Protein AF-A0A818TIV4-F1 (afdb_monomer_lite)

Radius of gyration: 26.0 Å; chains: 1; bounding box: 59×46×79 Å

Secondary structure (DSSP, 8-state):
---S----S----HHHHHHHHHHHHTSHHHHHTT----SHHHHHS----S-----HHHHHHTTTTSS------------SSS-S--TTTTSTT--HHHHHTT-----PPPTTPPPPPGGG-TTHHHHH-HHHHTTPPP-PPTT----HHHHHHHHHHSS-GGGGSHHHHHHHHHHHHHHHHHHHHHHHHHH-GGGTT--HHHHH-HHHHHHHHT-GGGGGGGGG-TTSHHHHHHHHHHHTT-

Sequence (242 aa):
MKNKNAFMYETIRPKVVHTAVKYLVEQELYKDEGIVISNDWLNQHFSERENFIVNDEDKKINENENTKGSDGDDNWNECDDEPINPGATETLLNDEIADQNDTSIKFAPAKNNRPISILMGLKVDELTFPKIYCGKQRKIKENTKLTYAKIAKSELRMFDRRCGRVSKLFFTYKKFQTRKFCDAISINLRKTKSTNNVTVAQMLNRDYVNGLRHNNDAFAFLRCDRSSPAFWKLKKRSYGND

Structure (mmCIF, N/CA/C/O backbone):
data_AF-A0A818TIV4-F1
#
_entry.id   AF-A0A818TIV4-F1
#
loop_
_atom_site.group_PDB
_atom_site.id
_atom_site.type_symbol
_atom_site.label_atom_id
_atom_site.label_alt_id
_atom_site.label_comp_id
_atom_site.label_asym_id
_atom_site.label_entity_id
_atom_site.label_seq_id
_atom_site.pdbx_PDB_ins_code
_atom_site.Cartn_x
_atom_site.Cartn_y
_atom_site.Cartn_z
_atom_site.occupancy
_atom_site.B_iso_or_equiv
_atom_site.auth_seq_id
_atom_site.auth_comp_id
_atom_site.auth_asym_id
_atom_site.auth_atom_id
_atom_site.pdbx_PDB_model_num
ATOM 1 N N . MET A 1 1 ? 14.967 -22.416 35.956 1.00 37.56 1 MET A N 1
ATOM 2 C CA . MET A 1 1 ? 14.013 -21.421 36.497 1.00 37.56 1 MET A CA 1
ATOM 3 C C . MET A 1 1 ? 12.763 -21.442 35.631 1.00 37.56 1 MET A C 1
ATOM 5 O O . MET A 1 1 ? 12.882 -21.297 34.426 1.00 37.56 1 MET A O 1
ATOM 9 N N . LYS A 1 2 ? 11.585 -21.708 36.210 1.00 36.03 2 LYS A N 1
ATOM 10 C CA . LYS A 1 2 ? 10.306 -21.601 35.490 1.00 36.03 2 LYS A CA 1
ATOM 11 C C . LYS A 1 2 ? 10.046 -20.120 35.206 1.00 36.03 2 LYS A C 1
ATOM 13 O O . LYS A 1 2 ? 10.013 -19.337 36.152 1.00 36.03 2 LYS A O 1
ATOM 18 N N . ASN A 1 3 ? 9.878 -19.754 33.938 1.00 30.09 3 ASN A N 1
ATOM 19 C CA . ASN A 1 3 ? 9.428 -18.420 33.545 1.00 30.09 3 ASN A CA 1
ATOM 20 C C . ASN A 1 3 ? 8.106 -18.105 34.266 1.00 30.09 3 ASN A C 1
ATOM 22 O O . ASN A 1 3 ? 7.119 -18.809 34.069 1.00 30.09 3 ASN A O 1
ATOM 26 N N . LYS A 1 4 ? 8.096 -17.084 35.135 1.00 45.22 4 LYS A N 1
ATOM 27 C CA . LYS A 1 4 ? 6.894 -16.639 35.868 1.00 45.22 4 LYS A CA 1
ATOM 28 C C . LYS A 1 4 ? 5.951 -15.772 35.025 1.00 45.22 4 LYS A C 1
ATOM 30 O O . LYS A 1 4 ? 4.828 -15.557 35.450 1.00 45.22 4 LYS A O 1
ATOM 35 N N . ASN A 1 5 ? 6.374 -15.347 33.833 1.00 42.00 5 ASN A N 1
ATOM 36 C CA . ASN A 1 5 ? 5.605 -14.467 32.947 1.00 42.00 5 ASN A CA 1
ATOM 37 C C . ASN A 1 5 ? 5.374 -15.110 31.573 1.00 42.00 5 ASN A C 1
ATOM 39 O O . ASN A 1 5 ? 5.673 -14.521 30.538 1.00 42.00 5 ASN A O 1
ATOM 43 N N . ALA A 1 6 ? 4.875 -16.343 31.557 1.00 41.16 6 ALA A N 1
ATOM 44 C CA . ALA A 1 6 ? 4.356 -16.957 30.343 1.00 41.16 6 ALA A CA 1
ATOM 45 C C . ALA A 1 6 ? 2.820 -16.844 30.359 1.00 41.16 6 ALA A C 1
ATOM 47 O O . ALA A 1 6 ? 2.199 -17.271 31.327 1.00 41.16 6 ALA A O 1
ATOM 48 N N . PHE A 1 7 ? 2.242 -16.314 29.275 1.00 43.03 7 PHE A N 1
ATOM 49 C CA . PHE A 1 7 ? 0.807 -16.307 28.932 1.00 43.03 7 PHE A CA 1
ATOM 50 C C . PHE A 1 7 ? -0.089 -15.193 29.519 1.00 43.03 7 PHE A C 1
ATOM 52 O O . PHE A 1 7 ? -1.001 -15.441 30.298 1.00 43.03 7 PHE A O 1
ATOM 59 N N . MET A 1 8 ? 0.070 -13.961 29.018 1.00 43.38 8 MET A N 1
ATOM 60 C CA . MET A 1 8 ? -1.066 -13.025 28.833 1.00 43.38 8 MET A CA 1
ATOM 61 C C . MET A 1 8 ? -1.246 -12.604 27.362 1.00 43.38 8 MET A C 1
ATOM 63 O O . MET A 1 8 ? -1.900 -11.613 27.043 1.00 43.38 8 MET A O 1
ATOM 67 N N . TYR A 1 9 ? -0.678 -13.374 26.440 1.00 42.91 9 TYR A N 1
ATOM 68 C CA . TYR A 1 9 ? -1.008 -13.298 25.026 1.00 42.91 9 TYR A CA 1
ATOM 69 C C . TYR A 1 9 ? -1.993 -14.432 24.776 1.00 42.91 9 TYR A C 1
ATOM 71 O O . TYR A 1 9 ? -1.573 -15.567 24.928 1.00 42.91 9 TYR A O 1
ATOM 79 N N . GLU A 1 10 ? -3.274 -14.126 24.518 1.00 45.31 10 GLU A N 1
ATOM 80 C CA . GLU A 1 10 ? -4.216 -14.922 23.683 1.00 45.31 10 GLU A CA 1
ATOM 81 C C . GLU A 1 10 ? -5.710 -14.723 24.005 1.00 45.31 10 GLU A C 1
ATOM 83 O O . GLU A 1 10 ? -6.561 -15.219 23.270 1.00 45.31 10 GLU A O 1
ATOM 88 N N . THR A 1 11 ? -6.105 -13.947 25.018 1.00 63.16 11 THR A N 1
ATOM 89 C CA . THR A 1 11 ? -7.539 -13.697 25.266 1.00 63.16 11 THR A CA 1
ATOM 90 C C . THR A 1 11 ? -8.054 -12.468 24.515 1.00 63.16 11 THR A C 1
ATOM 92 O O . THR A 1 11 ? -8.068 -11.337 25.001 1.00 63.16 11 THR A O 1
ATOM 95 N N . ILE A 1 12 ? -8.525 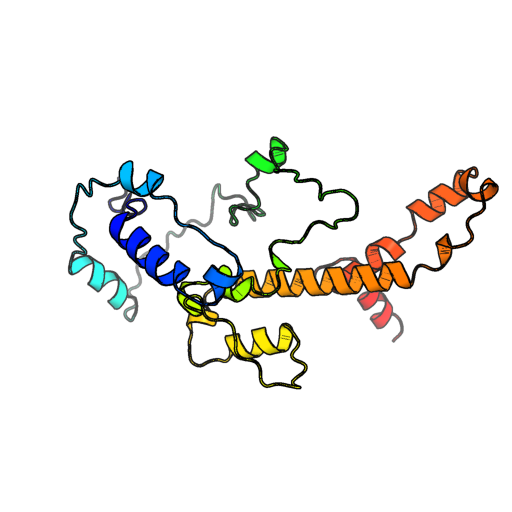-12.697 23.287 1.00 67.44 12 ILE A N 1
ATOM 96 C CA . ILE A 1 12 ? -9.336 -11.728 22.537 1.00 67.44 12 ILE A CA 1
ATOM 97 C C . ILE A 1 12 ? -10.700 -11.606 23.227 1.00 67.44 12 ILE A C 1
ATOM 99 O O . ILE A 1 12 ? -11.336 -12.617 23.497 1.00 67.44 12 ILE A O 1
ATOM 103 N N . ARG A 1 13 ? -11.180 -10.377 23.475 1.00 75.31 13 ARG A N 1
ATOM 104 C CA . ARG A 1 13 ? -12.531 -10.111 24.010 1.00 75.31 13 ARG A CA 1
ATOM 105 C C . ARG A 1 13 ? -13.550 -9.980 22.873 1.00 75.31 13 ARG A C 1
ATOM 107 O O . ARG A 1 13 ? -13.618 -8.904 22.264 1.00 75.31 13 ARG A O 1
ATOM 114 N N . PRO A 1 14 ? -14.376 -11.003 22.587 1.00 81.00 14 PRO A N 1
ATOM 115 C CA . PRO A 1 14 ? -15.185 -11.026 21.369 1.00 81.00 14 PRO A CA 1
ATOM 116 C C . PRO A 1 14 ? -16.218 -9.903 21.320 1.00 81.00 14 PRO A C 1
ATOM 118 O O . PRO A 1 14 ? -16.409 -9.292 20.270 1.00 81.00 14 PRO A O 1
ATOM 121 N N . LYS A 1 15 ? -16.808 -9.529 22.466 1.00 81.62 15 LYS A N 1
ATOM 122 C CA . LYS A 1 15 ? -17.777 -8.423 22.541 1.00 81.62 15 LYS A CA 1
ATOM 123 C C . LYS A 1 15 ? -17.149 -7.062 22.246 1.00 81.62 15 LYS A C 1
ATOM 125 O O . LYS A 1 15 ? -17.754 -6.242 21.555 1.00 81.62 15 LYS A O 1
ATOM 130 N N . VAL A 1 16 ? -15.938 -6.813 22.750 1.00 83.00 16 VAL A N 1
ATOM 131 C CA . VAL A 1 16 ? -15.223 -5.544 22.522 1.00 83.00 16 VAL A CA 1
ATOM 132 C C . VAL A 1 16 ? -14.821 -5.426 21.056 1.00 83.00 16 VAL A C 1
ATOM 134 O O . VAL A 1 16 ? -15.048 -4.383 20.443 1.00 83.00 16 VAL A O 1
ATOM 137 N N . VAL A 1 17 ? -14.296 -6.510 20.475 1.00 84.12 17 VAL A N 1
ATOM 138 C CA . VAL A 1 17 ? -13.964 -6.568 19.045 1.00 84.12 17 VAL A CA 1
ATOM 139 C C . VAL A 1 17 ? -15.214 -6.344 18.201 1.00 84.12 17 VAL A C 1
ATOM 141 O O . VAL A 1 17 ? -15.212 -5.474 17.337 1.00 84.12 17 VAL A O 1
ATOM 144 N N . HIS A 1 18 ? -16.307 -7.044 18.496 1.00 86.12 18 HIS A N 1
ATOM 145 C CA . HIS A 1 18 ? -17.563 -6.893 17.766 1.00 86.12 18 HIS A CA 1
ATOM 146 C C . HIS A 1 18 ? -18.125 -5.468 17.848 1.00 86.12 18 HIS A C 1
ATOM 148 O O . HIS A 1 18 ? -18.563 -4.914 16.842 1.00 86.12 18 HIS A O 1
ATOM 154 N N . THR A 1 19 ? -18.056 -4.832 19.019 1.00 88.25 19 THR A N 1
ATOM 155 C CA . THR A 1 19 ? -18.475 -3.430 19.188 1.00 88.25 19 THR A CA 1
ATOM 156 C C . THR A 1 19 ? -17.629 -2.486 18.329 1.00 88.25 19 THR A C 1
ATOM 158 O O . THR A 1 19 ? -18.170 -1.608 17.657 1.00 88.25 19 THR A O 1
ATOM 161 N N . ALA A 1 20 ? -16.308 -2.689 18.296 1.00 89.12 20 ALA A N 1
ATOM 162 C CA . ALA A 1 20 ? -15.409 -1.896 17.463 1.00 89.12 20 ALA A CA 1
ATOM 163 C C . ALA A 1 20 ? -15.659 -2.114 15.960 1.00 89.12 20 ALA A C 1
ATOM 165 O O . ALA A 1 20 ? -15.674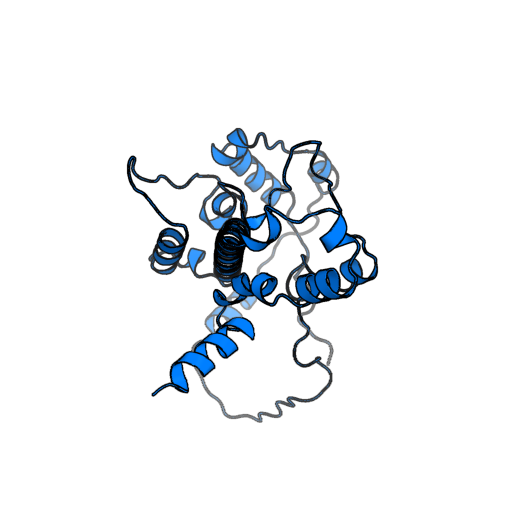 -1.151 15.193 1.00 89.12 20 ALA A O 1
ATOM 166 N N . VAL A 1 21 ? -15.893 -3.358 15.533 1.00 88.94 21 VAL A N 1
ATOM 167 C CA . VAL A 1 21 ? -16.201 -3.686 14.132 1.00 88.94 21 VAL A CA 1
ATOM 168 C C . VAL A 1 21 ? -17.541 -3.077 13.714 1.00 88.94 21 VAL A C 1
ATOM 170 O O . VAL A 1 21 ? -17.618 -2.484 12.639 1.00 88.94 21 VAL A O 1
ATOM 173 N N . LYS A 1 22 ? -18.563 -3.126 14.579 1.00 90.69 22 LYS A N 1
ATOM 174 C CA . LYS A 1 22 ? -19.859 -2.473 14.338 1.00 90.69 22 LYS A CA 1
ATOM 175 C C . LYS A 1 22 ? -19.695 -0.978 14.067 1.00 90.69 22 LYS A C 1
ATOM 177 O O . LYS A 1 22 ? -20.223 -0.476 13.081 1.00 90.69 22 LYS A O 1
ATOM 182 N N . TYR A 1 23 ? -18.882 -0.297 14.875 1.00 92.44 23 TYR A N 1
ATOM 183 C CA . TYR A 1 23 ? -18.551 1.110 14.648 1.00 92.44 23 TYR A CA 1
ATOM 184 C C . TYR A 1 23 ? -17.850 1.349 13.300 1.00 92.44 23 TYR A C 1
ATOM 186 O O . TYR A 1 23 ? -18.174 2.314 12.606 1.00 92.44 23 TYR A O 1
ATOM 194 N N . LEU A 1 24 ? -16.887 0.497 12.924 1.00 91.44 24 LEU A N 1
ATOM 195 C CA . LEU A 1 24 ? -16.123 0.652 11.681 1.00 91.44 24 LEU A CA 1
ATOM 196 C C . LEU A 1 24 ? -16.995 0.474 10.435 1.00 91.44 24 LEU A C 1
ATOM 198 O O . LEU A 1 24 ? -16.882 1.278 9.514 1.00 91.44 24 LEU A O 1
ATOM 202 N N . VAL A 1 25 ? -17.886 -0.520 10.426 1.00 91.94 25 VAL A N 1
ATOM 203 C CA . VAL A 1 25 ? -18.788 -0.797 9.292 1.00 91.94 25 VAL A CA 1
ATOM 204 C C . VAL A 1 25 ? -19.803 0.324 9.062 1.00 91.94 25 VAL A C 1
ATOM 206 O O . VAL A 1 25 ? -20.257 0.538 7.941 1.00 91.94 25 VAL A O 1
ATOM 209 N N . GLU A 1 26 ? -20.114 1.117 10.086 1.00 91.88 26 GLU A N 1
ATOM 210 C CA . GLU A 1 26 ? -20.960 2.302 9.935 1.00 91.88 26 GLU A CA 1
ATOM 211 C C . GLU A 1 26 ? -20.248 3.483 9.242 1.00 91.88 26 GLU A C 1
ATOM 213 O O . GLU A 1 26 ? -20.925 4.413 8.785 1.00 91.88 26 GLU A O 1
ATOM 218 N N . GLN A 1 27 ? -18.915 3.462 9.133 1.00 93.31 27 GLN A N 1
ATOM 219 C CA . GLN A 1 27 ? -18.135 4.552 8.543 1.00 93.31 27 GLN A CA 1
ATOM 220 C C . GLN A 1 27 ? -18.157 4.529 7.009 1.00 93.31 27 GLN A C 1
ATOM 222 O O . GLN A 1 27 ? -18.273 3.477 6.383 1.00 93.31 27 GLN A O 1
ATOM 227 N N . GLU A 1 28 ? -17.977 5.709 6.405 1.00 90.56 28 GLU A N 1
ATOM 228 C CA . GLU A 1 28 ? -17.977 5.928 4.947 1.00 90.56 28 GLU A CA 1
ATOM 229 C C . GLU A 1 28 ? -17.071 4.934 4.209 1.00 90.56 28 GLU A C 1
ATOM 231 O O . GLU A 1 28 ? -17.492 4.293 3.253 1.00 90.56 28 GLU A O 1
ATOM 236 N N . LEU A 1 29 ? -15.845 4.737 4.704 1.00 90.31 29 LEU A N 1
ATOM 237 C CA . LEU A 1 29 ? -14.852 3.897 4.038 1.00 90.31 29 LEU A CA 1
ATOM 238 C C . LEU A 1 29 ? -15.273 2.425 3.933 1.00 90.31 29 LEU A C 1
ATOM 240 O O . LEU A 1 29 ? -14.983 1.782 2.933 1.00 90.31 29 LEU A O 1
ATOM 244 N N . TYR A 1 30 ? -15.917 1.892 4.970 1.00 90.44 30 TYR A N 1
ATOM 245 C CA . TYR A 1 30 ? -16.309 0.482 5.023 1.00 90.44 30 TYR A CA 1
ATOM 246 C C . TYR A 1 30 ? -17.626 0.236 4.281 1.00 90.44 30 TYR A C 1
ATOM 248 O O . TYR A 1 30 ? -17.802 -0.830 3.691 1.00 90.44 30 TYR A O 1
ATOM 256 N N . LYS A 1 31 ? -18.518 1.237 4.261 1.00 90.56 31 LYS A N 1
ATOM 257 C CA . LYS A 1 31 ? -19.732 1.234 3.434 1.00 90.56 31 LYS A CA 1
ATOM 258 C C . LYS A 1 31 ? -19.404 1.241 1.945 1.00 90.56 31 LYS A C 1
ATOM 260 O O . LYS A 1 31 ? -19.989 0.456 1.208 1.00 90.56 31 LYS A O 1
ATOM 265 N N . ASP A 1 32 ? -18.448 2.072 1.528 1.00 89.38 32 ASP A N 1
ATOM 266 C CA . ASP A 1 32 ? -17.991 2.146 0.134 1.00 89.38 32 ASP A CA 1
ATOM 267 C C . ASP A 1 32 ? -17.460 0.797 -0.381 1.00 89.38 32 ASP A C 1
ATOM 269 O O . ASP A 1 32 ? -17.680 0.446 -1.536 1.00 89.38 32 ASP A O 1
ATOM 273 N N . GLU A 1 33 ? -16.767 0.040 0.475 1.00 86.75 33 GLU A N 1
ATOM 274 C CA . GLU A 1 33 ? -16.200 -1.277 0.144 1.00 86.75 33 GLU A CA 1
ATOM 275 C C . GLU A 1 33 ? -17.209 -2.432 0.341 1.00 86.75 33 GLU A C 1
ATOM 277 O O . GLU A 1 33 ? -16.871 -3.592 0.113 1.00 86.75 33 GLU A O 1
ATOM 282 N N . GLY A 1 34 ? -18.446 -2.144 0.771 1.00 88.75 34 GLY A N 1
ATOM 283 C CA . GLY A 1 34 ? -19.507 -3.146 0.930 1.00 88.75 34 GLY A CA 1
ATOM 284 C C . GLY A 1 34 ? -19.239 -4.189 2.021 1.00 88.75 34 GLY A C 1
ATOM 285 O O . GLY A 1 34 ? -19.668 -5.336 1.897 1.00 88.75 34 GLY A O 1
ATOM 286 N N . ILE A 1 35 ? -18.510 -3.823 3.079 1.00 87.19 35 ILE A N 1
ATOM 287 C CA . ILE A 1 35 ? -18.105 -4.762 4.132 1.00 87.19 35 ILE A CA 1
ATOM 288 C C . ILE A 1 35 ? -19.302 -5.103 5.030 1.00 87.19 35 ILE A C 1
ATOM 290 O O . ILE A 1 35 ? -19.948 -4.216 5.587 1.00 87.19 35 ILE A O 1
ATOM 294 N N . VAL A 1 36 ? -19.565 -6.400 5.215 1.00 87.56 36 VAL A N 1
ATOM 295 C CA . VAL A 1 36 ? -20.652 -6.923 6.059 1.00 87.56 36 VAL A CA 1
ATOM 296 C C . VAL A 1 36 ? -20.074 -7.714 7.232 1.00 87.56 36 VAL A C 1
ATOM 298 O O . VAL A 1 36 ? -19.082 -8.426 7.092 1.00 87.56 36 VAL A O 1
ATOM 301 N N . ILE A 1 37 ? -20.706 -7.590 8.399 1.00 86.62 37 ILE A N 1
ATOM 302 C CA . ILE A 1 37 ? -20.329 -8.320 9.614 1.00 86.62 37 ILE A CA 1
ATOM 303 C C . ILE A 1 37 ? -21.080 -9.652 9.637 1.00 86.62 37 ILE A C 1
ATOM 305 O O . ILE A 1 37 ? -22.309 -9.661 9.599 1.00 86.62 37 ILE A O 1
ATOM 309 N N . SER A 1 38 ? -20.354 -10.768 9.740 1.00 84.25 38 SER A N 1
ATOM 310 C CA . SER A 1 38 ? -20.956 -12.053 10.117 1.00 84.25 38 SER A CA 1
ATOM 311 C C . SER A 1 38 ? -21.086 -12.137 11.640 1.00 84.25 38 SER A C 1
ATOM 313 O O . SER A 1 38 ? -20.144 -11.835 12.376 1.00 84.25 38 SER A O 1
ATOM 315 N N . ASN A 1 39 ? -22.253 -12.582 12.108 1.00 81.94 39 ASN A N 1
ATOM 316 C CA . ASN A 1 39 ? -22.510 -12.836 13.527 1.00 81.94 39 ASN A CA 1
ATOM 317 C C . ASN A 1 39 ? -22.079 -14.247 13.964 1.00 81.94 39 ASN A C 1
ATOM 319 O O . ASN A 1 39 ? -22.098 -14.545 15.158 1.00 81.94 39 ASN A O 1
ATOM 323 N N . ASP A 1 40 ? -21.666 -15.109 13.031 1.00 83.56 40 ASP A N 1
ATOM 324 C CA . ASP A 1 40 ? -21.380 -16.524 13.302 1.00 83.56 40 ASP A CA 1
ATOM 325 C C . ASP A 1 40 ? -20.230 -16.683 14.302 1.00 83.56 40 ASP A C 1
ATOM 327 O O . ASP A 1 40 ? -20.316 -17.475 15.240 1.00 83.56 40 ASP A O 1
ATOM 331 N N . TRP A 1 41 ? -19.188 -15.860 14.161 1.00 77.38 41 TRP A N 1
ATOM 332 C CA . TRP A 1 41 ? -18.038 -15.854 15.068 1.00 77.38 41 TRP A CA 1
ATOM 333 C C . TRP A 1 41 ? -18.413 -15.421 16.493 1.00 77.38 41 TRP A C 1
ATOM 335 O O . TRP A 1 41 ? -17.970 -16.025 17.470 1.00 77.38 41 TRP A O 1
ATOM 345 N N . LEU A 1 42 ? -19.271 -14.404 16.634 1.00 77.38 42 LEU A N 1
ATOM 346 C CA . LEU A 1 42 ? -19.731 -13.941 17.946 1.00 77.38 42 LEU A CA 1
ATOM 347 C C . LEU A 1 42 ? -20.537 -15.034 18.658 1.00 77.38 42 LEU A C 1
ATOM 349 O O . LEU A 1 42 ? -20.351 -15.250 19.854 1.00 77.38 42 LEU A O 1
ATOM 353 N N . ASN A 1 43 ? -21.398 -15.735 17.917 1.00 79.38 43 ASN A N 1
ATOM 354 C CA . ASN A 1 43 ? -22.226 -16.814 18.452 1.00 79.38 43 ASN A CA 1
ATOM 355 C C . ASN A 1 43 ? -21.374 -17.983 18.977 1.00 79.38 43 ASN A C 1
ATOM 357 O O . ASN A 1 43 ? -21.730 -18.593 19.983 1.00 79.38 43 ASN A O 1
ATOM 361 N N . GLN A 1 44 ? -20.230 -18.261 18.344 1.00 76.50 44 GLN A N 1
ATOM 362 C CA . GLN A 1 44 ? -19.296 -19.314 18.764 1.00 76.50 44 GLN A CA 1
ATOM 363 C C . GLN A 1 44 ? -18.457 -18.930 19.996 1.00 76.50 44 GLN A C 1
ATOM 365 O O . GLN A 1 44 ? -18.086 -19.802 20.781 1.00 76.50 44 GLN A O 1
ATOM 370 N N . HIS A 1 45 ? -18.182 -17.637 20.201 1.00 72.56 45 HIS A N 1
ATOM 371 C CA . HIS A 1 45 ? -17.272 -17.146 21.245 1.00 72.56 45 HIS A CA 1
ATOM 372 C C . HIS A 1 45 ? -17.944 -16.220 22.279 1.00 72.56 45 HIS A C 1
ATOM 374 O O . HIS A 1 45 ? -17.283 -15.410 22.926 1.00 72.56 45 HIS A O 1
ATOM 380 N N . PHE A 1 46 ? -19.262 -16.324 22.468 1.00 66.75 46 PHE A N 1
ATOM 381 C CA . PHE A 1 46 ? -20.029 -15.406 23.323 1.00 66.75 46 PHE A CA 1
ATOM 382 C C . PHE A 1 46 ? -19.653 -15.459 24.821 1.00 66.75 46 PHE A C 1
ATOM 384 O O . PHE A 1 46 ? -19.778 -14.458 25.536 1.00 66.75 46 PHE A O 1
ATOM 391 N N . SER A 1 47 ? -19.195 -16.616 25.311 1.00 64.25 47 SER A N 1
ATOM 392 C CA . SER A 1 47 ? -18.880 -16.845 26.726 1.00 64.25 47 SER A CA 1
ATOM 393 C C . SER A 1 47 ? -17.524 -16.249 27.119 1.00 64.25 47 SER A C 1
ATOM 395 O O . SER A 1 47 ? -16.495 -16.917 27.066 1.00 64.25 47 SER A O 1
ATOM 397 N N . GLU A 1 48 ? -17.527 -14.995 27.566 1.00 61.34 48 GLU A N 1
ATOM 398 C CA . GLU A 1 48 ? -16.396 -14.397 28.286 1.00 61.34 48 GLU A CA 1
ATOM 399 C C . GLU A 1 48 ? -16.285 -15.071 29.663 1.00 61.34 48 GLU A C 1
ATOM 401 O O . GLU A 1 48 ? -17.128 -14.844 30.528 1.00 61.34 48 GLU A O 1
ATOM 406 N N . ARG A 1 49 ? -15.300 -15.961 29.847 1.00 56.62 49 ARG A N 1
ATOM 407 C CA . ARG A 1 49 ? -15.167 -16.747 31.087 1.00 56.62 49 ARG A CA 1
ATOM 408 C C . ARG A 1 49 ? -14.423 -16.018 32.208 1.00 56.62 49 ARG A C 1
ATOM 410 O O . ARG A 1 49 ? -14.621 -16.395 33.354 1.00 56.62 49 ARG A O 1
ATOM 417 N N . GLU A 1 50 ? -13.641 -14.972 31.917 1.00 56.09 50 GLU A N 1
ATOM 418 C CA . GLU A 1 50 ? -12.840 -14.272 32.935 1.00 56.09 50 GLU A CA 1
ATOM 419 C C . GLU A 1 50 ? -12.819 -12.743 32.778 1.00 56.09 50 GLU A C 1
ATOM 421 O O . GLU A 1 50 ? -12.825 -12.201 31.669 1.00 56.09 50 GLU A O 1
ATOM 426 N N . ASN A 1 51 ? -12.776 -12.046 33.918 1.00 49.62 51 ASN A N 1
ATOM 427 C CA . ASN A 1 51 ? -12.602 -10.598 33.991 1.00 49.62 51 ASN A CA 1
ATOM 428 C C . ASN A 1 51 ? -11.129 -10.231 33.764 1.00 49.62 51 ASN A C 1
ATOM 430 O O . ASN A 1 51 ? -10.235 -10.802 34.377 1.00 49.62 51 ASN A O 1
ATOM 434 N N . PHE A 1 52 ? -10.880 -9.226 32.923 1.00 51.59 52 PHE A N 1
ATOM 435 C CA . PHE A 1 52 ? -9.542 -8.682 32.689 1.00 51.59 52 PHE A CA 1
ATOM 436 C C . PHE A 1 52 ? -9.091 -7.859 33.905 1.00 51.59 52 PHE A C 1
ATOM 438 O O . PHE A 1 52 ? -9.461 -6.6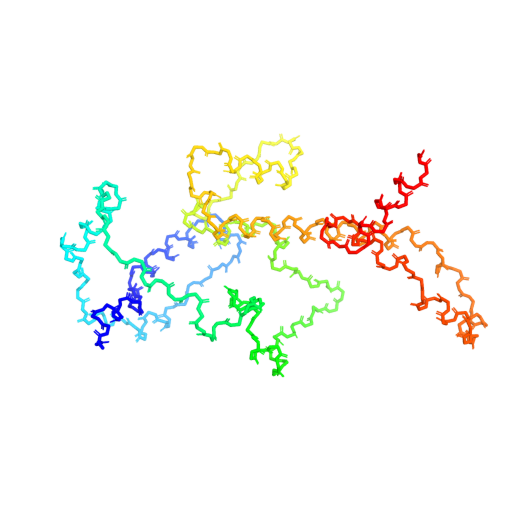91 34.036 1.00 51.59 52 PHE A O 1
ATOM 445 N N . ILE A 1 53 ? -8.328 -8.475 34.807 1.00 52.59 53 ILE A N 1
ATOM 446 C CA . ILE A 1 53 ? -7.666 -7.784 35.916 1.00 52.59 53 ILE A CA 1
ATOM 447 C C . ILE A 1 53 ? -6.279 -7.369 35.421 1.00 52.59 53 ILE A C 1
ATOM 449 O O . ILE A 1 53 ? -5.391 -8.204 35.295 1.00 52.59 53 ILE A O 1
ATOM 453 N N . VAL A 1 54 ? -6.093 -6.079 35.131 1.00 51.09 54 VAL A N 1
ATOM 454 C CA . VAL A 1 54 ? -4.747 -5.488 35.122 1.00 51.09 54 VAL A CA 1
ATOM 455 C C . VAL A 1 54 ? -4.435 -5.221 36.581 1.00 51.09 54 VAL A C 1
ATOM 457 O O . VAL A 1 54 ? -5.046 -4.328 37.168 1.00 51.09 54 VAL A O 1
ATOM 460 N N . ASN A 1 55 ? -3.567 -6.018 37.196 1.00 50.81 55 ASN A N 1
ATOM 461 C CA . ASN A 1 55 ? -3.126 -5.707 38.549 1.00 50.81 55 ASN A CA 1
ATOM 462 C C . ASN A 1 55 ? -2.415 -4.346 38.529 1.00 50.81 55 ASN A C 1
ATOM 464 O O . ASN A 1 55 ? -1.623 -4.072 37.628 1.00 50.81 55 ASN A O 1
ATOM 468 N N . ASP A 1 56 ? -2.656 -3.498 39.532 1.00 54.72 56 ASP A N 1
ATOM 469 C CA . ASP A 1 56 ? -1.958 -2.207 39.659 1.00 54.72 56 ASP A CA 1
ATOM 470 C C . ASP A 1 56 ? -0.426 -2.374 39.775 1.00 54.72 56 ASP A C 1
ATOM 472 O O . ASP A 1 56 ? 0.327 -1.446 39.485 1.00 54.72 56 ASP A O 1
ATOM 476 N N . GLU A 1 57 ? 0.048 -3.574 40.124 1.00 57.09 57 GLU A N 1
ATOM 477 C CA . GLU A 1 57 ? 1.464 -3.962 40.090 1.00 57.09 57 GLU A CA 1
ATOM 478 C C . GLU A 1 57 ? 2.040 -4.029 38.658 1.00 57.09 57 GLU A C 1
ATOM 480 O O . GLU A 1 57 ? 3.185 -3.631 38.448 1.00 57.09 57 GLU A O 1
ATOM 485 N N . ASP A 1 58 ? 1.249 -4.410 37.647 1.00 53.06 58 ASP A N 1
ATOM 486 C CA . ASP A 1 58 ? 1.704 -4.483 36.244 1.00 53.06 58 ASP A CA 1
ATOM 487 C C . ASP A 1 58 ? 1.823 -3.093 35.598 1.00 53.06 58 ASP A C 1
ATOM 489 O O . ASP A 1 58 ? 2.573 -2.892 34.640 1.00 53.06 58 ASP A O 1
ATOM 493 N N . LYS A 1 59 ? 1.125 -2.092 36.150 1.00 49.00 59 LYS A N 1
ATOM 494 C CA . LYS A 1 59 ? 1.277 -0.681 35.760 1.00 49.00 59 LYS A CA 1
ATOM 495 C C . LYS A 1 59 ? 2.648 -0.124 36.149 1.00 49.00 59 LYS A C 1
ATOM 497 O O . LYS A 1 59 ? 3.219 0.653 35.386 1.00 49.00 59 LYS A O 1
ATOM 502 N N . LYS A 1 60 ? 3.189 -0.548 37.298 1.00 48.19 60 LYS A N 1
ATOM 503 C CA . LYS A 1 60 ? 4.466 -0.051 37.844 1.00 48.19 60 LYS A CA 1
ATOM 504 C C . LYS A 1 60 ? 5.683 -0.498 37.030 1.00 48.19 60 LYS A C 1
ATOM 506 O O . LYS A 1 60 ? 6.702 0.187 37.040 1.00 48.19 60 LYS A O 1
ATOM 511 N N . ILE A 1 61 ? 5.580 -1.603 36.286 1.00 49.19 61 ILE A N 1
ATOM 512 C CA . ILE A 1 61 ? 6.664 -2.101 35.420 1.00 49.19 61 ILE A CA 1
ATOM 513 C C . ILE A 1 61 ? 6.941 -1.117 34.270 1.00 49.19 61 ILE A C 1
ATOM 515 O O . ILE A 1 61 ? 8.090 -0.919 33.896 1.00 49.19 61 ILE A O 1
ATOM 519 N N . ASN A 1 62 ? 5.911 -0.427 33.768 1.00 39.56 62 ASN A N 1
ATOM 520 C CA . ASN A 1 62 ? 6.038 0.521 32.655 1.00 39.56 62 ASN A CA 1
ATOM 521 C C . ASN A 1 62 ? 6.538 1.917 33.088 1.00 39.56 62 ASN A C 1
ATOM 523 O O . ASN A 1 62 ? 6.937 2.719 32.248 1.00 39.56 62 ASN A O 1
ATOM 527 N N . GLU A 1 63 ? 6.497 2.229 34.389 1.00 40.69 63 GLU A N 1
ATOM 528 C CA . GLU A 1 63 ? 6.956 3.516 34.938 1.00 40.69 63 GLU A CA 1
ATOM 529 C C . GLU A 1 63 ? 8.417 3.465 35.425 1.00 40.69 63 GLU A C 1
ATOM 531 O O . GLU A 1 63 ? 9.083 4.499 35.464 1.00 40.69 63 GLU A O 1
ATOM 536 N N . ASN A 1 64 ? 8.953 2.272 35.718 1.00 38.28 64 ASN A N 1
ATOM 537 C CA . ASN A 1 64 ? 10.298 2.092 36.280 1.00 38.28 64 ASN A CA 1
ATOM 538 C C . ASN A 1 64 ? 11.439 1.944 35.251 1.00 38.28 64 ASN A C 1
ATOM 540 O O . ASN A 1 64 ? 12.595 1.848 35.657 1.00 38.28 64 ASN A O 1
ATOM 544 N N . GLU A 1 65 ? 11.177 1.986 33.939 1.00 43.66 65 GLU A N 1
ATOM 545 C CA . GLU A 1 65 ? 12.258 2.010 32.929 1.00 43.66 65 GLU A CA 1
ATOM 546 C C . GLU A 1 65 ? 12.949 3.381 32.802 1.00 43.66 65 GLU A C 1
ATOM 548 O O . GLU A 1 65 ? 13.959 3.512 32.112 1.00 43.66 65 GLU A O 1
ATOM 553 N N . ASN A 1 66 ? 12.476 4.406 33.519 1.00 44.81 66 ASN A N 1
ATOM 554 C CA . ASN A 1 66 ? 13.204 5.660 33.679 1.00 44.81 66 ASN A CA 1
ATOM 555 C C . ASN A 1 66 ? 13.799 5.764 35.090 1.00 44.81 66 ASN A C 1
ATOM 557 O O . ASN A 1 66 ? 13.120 6.130 36.043 1.00 44.81 66 ASN A O 1
ATOM 561 N N . THR A 1 67 ? 15.119 5.562 35.158 1.00 39.56 67 THR A N 1
ATOM 562 C CA . THR A 1 67 ? 16.061 5.858 36.260 1.00 39.56 67 THR A CA 1
ATOM 563 C C . THR A 1 67 ? 16.280 4.777 37.332 1.00 39.56 67 THR A C 1
ATOM 565 O O . THR A 1 67 ? 15.601 4.725 38.350 1.00 39.56 67 THR A O 1
ATOM 568 N N . LYS A 1 68 ? 17.369 4.008 37.182 1.00 35.12 68 LYS A N 1
ATOM 569 C CA . LYS A 1 68 ? 18.616 4.125 37.977 1.00 35.12 68 LYS A CA 1
ATOM 570 C C . LYS A 1 68 ? 19.568 2.977 37.626 1.00 35.12 68 LYS A C 1
ATOM 572 O O . LYS A 1 68 ? 19.196 1.815 37.722 1.00 35.12 68 LYS A O 1
ATOM 577 N N . GLY A 1 69 ? 20.795 3.327 37.240 1.00 44.19 69 GLY A N 1
ATOM 578 C CA . GLY A 1 69 ? 21.890 2.374 37.109 1.00 44.19 69 GLY A CA 1
ATOM 579 C C . GLY A 1 69 ? 22.236 1.745 38.457 1.00 44.19 69 GLY A C 1
ATOM 580 O O . GLY A 1 69 ? 22.282 2.434 39.478 1.00 44.19 69 GLY A O 1
ATOM 581 N N . SER A 1 70 ? 22.477 0.442 38.433 1.00 34.56 70 SER A N 1
ATOM 582 C CA . SER A 1 70 ? 23.234 -0.275 39.447 1.00 34.56 70 SER A CA 1
ATOM 583 C C . SER A 1 70 ? 24.024 -1.346 38.715 1.00 34.56 70 SER A C 1
ATOM 585 O O . SER A 1 70 ? 23.430 -2.240 38.118 1.00 34.56 70 SER A O 1
ATOM 587 N N . ASP A 1 71 ? 25.346 -1.207 38.750 1.00 45.12 71 ASP A N 1
ATOM 588 C CA . ASP A 1 71 ? 26.310 -2.209 38.307 1.00 45.12 71 ASP A CA 1
ATOM 589 C C . ASP A 1 71 ? 26.006 -3.560 38.971 1.00 45.12 71 ASP A C 1
ATOM 591 O O . ASP A 1 71 ? 25.826 -3.635 40.192 1.00 45.12 71 ASP A O 1
ATOM 595 N N . GLY A 1 72 ? 25.940 -4.621 38.168 1.00 39.44 72 GLY A N 1
ATOM 596 C CA . GLY A 1 72 ? 25.691 -5.977 38.646 1.00 39.44 72 GLY A CA 1
ATOM 597 C C . GLY A 1 72 ? 25.651 -7.000 37.514 1.00 39.44 72 GLY A C 1
ATOM 598 O O . GLY A 1 72 ? 24.573 -7.327 37.038 1.00 39.44 72 GLY A O 1
ATOM 599 N N . ASP A 1 73 ? 26.835 -7.500 37.148 1.00 42.50 73 ASP A N 1
ATOM 600 C CA . ASP A 1 73 ? 27.101 -8.713 36.357 1.00 42.50 73 ASP A CA 1
ATOM 601 C C . ASP A 1 73 ? 26.308 -8.888 35.048 1.00 42.50 73 ASP A C 1
ATOM 603 O O . ASP A 1 73 ? 25.352 -9.662 34.941 1.00 42.50 73 ASP A O 1
ATOM 607 N N . ASP A 1 74 ? 26.822 -8.250 33.995 1.00 43.59 74 ASP A N 1
ATOM 608 C CA . ASP A 1 74 ? 26.489 -8.549 32.605 1.00 43.59 74 ASP A CA 1
ATOM 609 C C . ASP A 1 74 ? 27.114 -9.891 32.186 1.00 43.59 74 ASP A C 1
ATOM 611 O O . ASP A 1 74 ? 28.077 -9.944 31.422 1.00 43.59 74 ASP A O 1
ATOM 615 N N . ASN A 1 75 ? 26.552 -11.009 32.648 1.00 46.97 75 ASN A N 1
ATOM 616 C CA . ASN A 1 75 ? 26.728 -12.288 31.952 1.00 46.97 75 ASN A CA 1
ATOM 617 C C . ASN A 1 75 ? 25.677 -12.415 30.838 1.00 46.97 75 ASN A C 1
ATOM 619 O O . ASN A 1 75 ? 24.827 -13.310 30.836 1.00 46.97 75 ASN A O 1
ATOM 623 N N . TRP A 1 76 ? 25.704 -11.448 29.921 1.00 43.22 76 TRP A N 1
ATOM 624 C CA . TRP A 1 76 ? 24.967 -11.474 28.663 1.00 43.22 76 TRP A CA 1
ATOM 625 C C . TRP A 1 76 ? 25.743 -12.378 27.700 1.00 43.22 76 TRP A C 1
ATOM 627 O O . TRP A 1 76 ? 26.773 -11.986 27.157 1.00 43.22 76 TRP A O 1
ATOM 637 N N . ASN A 1 77 ? 25.293 -13.621 27.539 1.00 42.72 77 ASN A N 1
ATOM 638 C CA . ASN A 1 77 ? 25.898 -14.556 26.596 1.00 42.72 77 ASN A CA 1
ATOM 639 C C . ASN A 1 77 ? 25.217 -14.391 25.226 1.00 42.72 77 ASN A C 1
ATOM 641 O O . ASN A 1 77 ? 24.093 -14.850 25.038 1.00 42.72 77 ASN A O 1
ATOM 645 N N . GLU A 1 78 ? 25.877 -13.711 24.285 1.00 46.34 78 GLU A N 1
ATOM 646 C CA . GLU A 1 78 ? 25.408 -13.485 22.902 1.00 46.34 78 GLU A CA 1
ATOM 647 C C . GLU A 1 78 ? 25.757 -14.670 21.969 1.00 46.34 78 GLU A C 1
ATOM 649 O O . GLU A 1 78 ? 26.197 -14.495 20.838 1.00 46.34 78 GLU A O 1
ATOM 654 N N . CYS A 1 79 ? 25.604 -15.893 22.475 1.00 51.94 79 CYS A N 1
ATOM 655 C CA . CYS A 1 79 ? 25.792 -17.164 21.769 1.00 51.94 79 CYS A CA 1
ATOM 656 C C . CYS A 1 79 ? 25.018 -18.212 22.596 1.00 51.94 79 CYS A C 1
ATOM 658 O O . CYS A 1 79 ? 25.207 -18.289 23.807 1.00 51.94 79 CYS A O 1
ATOM 660 N N . ASP A 1 80 ? 24.050 -18.970 22.089 1.00 51.53 80 ASP A N 1
ATOM 661 C CA . ASP A 1 80 ? 24.002 -19.673 20.815 1.00 51.53 80 ASP A CA 1
ATOM 662 C C . ASP A 1 80 ? 22.540 -19.966 20.403 1.00 51.53 80 ASP A C 1
ATOM 664 O O . ASP A 1 80 ? 21.644 -20.019 21.245 1.00 51.53 80 ASP A O 1
ATOM 668 N N . ASP A 1 81 ? 22.354 -20.209 19.101 1.00 58.97 81 ASP A N 1
ATOM 669 C CA . ASP A 1 81 ? 21.216 -20.868 18.424 1.00 58.97 81 ASP A CA 1
ATOM 670 C C . ASP A 1 81 ? 20.104 -20.023 17.771 1.00 58.97 81 ASP A C 1
ATOM 672 O O . ASP A 1 81 ? 19.256 -20.602 17.086 1.00 58.97 81 ASP A O 1
ATOM 676 N N . GLU A 1 82 ? 20.109 -18.687 17.836 1.00 53.44 82 GLU A N 1
ATOM 677 C CA . GLU A 1 82 ? 19.242 -17.911 16.930 1.00 53.44 82 GLU A CA 1
ATOM 678 C C . GLU A 1 82 ? 19.931 -17.712 15.570 1.00 53.44 82 GLU A C 1
ATOM 680 O O . GLU A 1 82 ? 21.042 -17.172 15.508 1.00 53.44 82 GLU A O 1
ATOM 685 N N . PRO A 1 83 ? 19.320 -18.153 14.450 1.00 55.94 83 PRO A N 1
ATOM 686 C CA . PRO A 1 83 ? 19.928 -17.988 13.141 1.00 55.94 83 PRO A CA 1
ATOM 687 C C . PRO A 1 83 ? 20.127 -16.498 12.864 1.00 55.94 83 PRO A C 1
ATOM 689 O O . PRO A 1 83 ? 19.176 -15.716 12.860 1.00 55.94 83 PRO A O 1
ATOM 692 N N . ILE A 1 84 ? 21.378 -16.109 12.600 1.00 47.34 84 ILE A N 1
ATOM 693 C CA . ILE A 1 84 ? 21.737 -14.770 12.132 1.00 47.34 84 ILE A CA 1
ATOM 694 C C . ILE A 1 84 ? 20.893 -14.488 10.885 1.00 47.34 84 ILE A C 1
ATOM 696 O O . ILE A 1 84 ? 21.152 -15.045 9.819 1.00 47.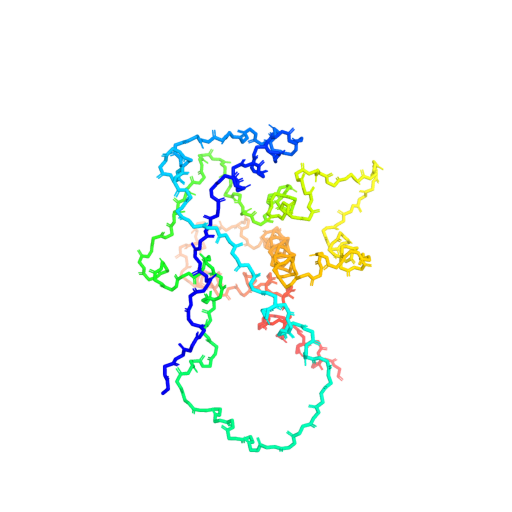34 84 ILE A O 1
ATOM 700 N N . ASN A 1 85 ? 19.892 -13.614 11.044 1.00 49.12 85 ASN A N 1
ATOM 701 C CA . ASN A 1 85 ? 18.894 -13.234 10.041 1.00 49.12 85 ASN A CA 1
ATOM 702 C C . ASN A 1 85 ? 17.880 -14.356 9.694 1.00 49.12 85 ASN A C 1
ATOM 704 O O . ASN A 1 85 ? 18.028 -14.994 8.647 1.00 49.12 85 ASN A O 1
ATOM 708 N N . PRO A 1 86 ? 16.806 -14.549 10.496 1.00 49.94 86 PRO A N 1
ATOM 709 C CA . PRO A 1 86 ? 15.698 -15.466 10.196 1.00 49.94 86 PRO A CA 1
ATOM 710 C C . PRO A 1 86 ? 14.796 -14.873 9.102 1.00 49.94 86 PRO A C 1
ATOM 712 O O . PRO A 1 86 ? 13.640 -14.509 9.336 1.00 49.94 86 PRO A O 1
ATOM 715 N N . GLY A 1 87 ? 15.379 -14.665 7.919 1.00 43.31 87 GLY A N 1
ATOM 716 C CA . GLY A 1 87 ? 14.810 -13.916 6.807 1.00 43.31 87 GLY A CA 1
ATOM 717 C C . GLY A 1 87 ? 13.300 -14.108 6.652 1.00 43.31 87 GLY A C 1
ATOM 718 O O . GLY A 1 87 ? 12.804 -15.217 6.562 1.00 43.31 87 GLY A O 1
ATOM 719 N N . ALA A 1 88 ? 12.571 -12.994 6.591 1.00 50.31 88 ALA A N 1
ATOM 720 C CA . ALA A 1 88 ? 11.141 -12.921 6.273 1.00 50.31 88 ALA A CA 1
ATOM 721 C C . ALA A 1 88 ? 10.135 -13.554 7.267 1.00 50.31 88 ALA A C 1
ATOM 723 O O . ALA A 1 88 ? 8.941 -13.294 7.110 1.00 50.31 88 ALA A O 1
ATOM 724 N N . THR A 1 89 ? 10.575 -14.234 8.329 1.00 45.88 89 THR A N 1
ATOM 725 C CA . THR A 1 89 ? 9.676 -14.867 9.322 1.00 45.88 89 THR A CA 1
ATOM 726 C C . THR A 1 89 ? 8.924 -13.878 10.230 1.00 45.88 89 THR A C 1
ATOM 728 O O . THR A 1 89 ? 7.899 -14.216 10.813 1.00 45.88 89 THR A O 1
ATOM 731 N N . GLU A 1 90 ? 9.355 -12.614 10.311 1.00 46.56 90 GLU A N 1
ATOM 732 C CA . GLU A 1 90 ? 8.688 -11.588 11.137 1.00 46.56 90 GLU A CA 1
ATOM 733 C C . GLU A 1 90 ? 7.349 -11.096 10.560 1.00 46.56 90 GLU A C 1
ATOM 735 O O . GLU A 1 90 ? 6.584 -10.388 11.224 1.00 46.56 90 GLU A O 1
ATOM 740 N N . THR A 1 91 ? 7.046 -11.433 9.305 1.00 48.19 91 THR A N 1
ATOM 741 C CA . THR A 1 91 ? 5.772 -11.087 8.674 1.00 48.19 91 THR A CA 1
ATOM 742 C C . THR A 1 91 ? 4.975 -12.349 8.393 1.00 48.19 91 THR A C 1
ATOM 744 O O . THR A 1 91 ? 5.407 -13.153 7.580 1.00 48.19 91 THR A O 1
ATOM 747 N N . LEU A 1 92 ? 3.751 -12.449 8.935 1.00 45.88 92 LEU A N 1
ATOM 748 C CA . LEU A 1 92 ? 2.735 -13.489 8.638 1.00 45.88 92 LEU A CA 1
ATOM 749 C C . LEU A 1 92 ? 2.406 -13.679 7.136 1.00 45.88 92 LEU A C 1
ATOM 751 O O . LEU A 1 92 ? 1.532 -14.459 6.778 1.00 45.88 92 LEU A O 1
ATOM 755 N N . LEU A 1 93 ? 3.043 -12.912 6.251 1.00 46.88 93 LEU A N 1
ATOM 756 C CA . LEU A 1 93 ? 2.920 -12.996 4.798 1.00 46.88 93 LEU A CA 1
ATOM 757 C C . LEU A 1 93 ? 4.000 -13.882 4.158 1.00 46.88 93 LEU A C 1
ATOM 759 O O . LEU A 1 93 ? 3.861 -14.229 2.990 1.00 46.88 93 LEU A O 1
ATOM 763 N N . ASN A 1 94 ? 5.053 -14.221 4.901 1.00 47.50 94 ASN A N 1
ATOM 764 C CA . ASN A 1 94 ? 6.197 -15.010 4.460 1.00 47.50 94 ASN A CA 1
ATOM 765 C C . ASN A 1 94 ? 6.462 -16.096 5.507 1.00 47.50 94 ASN A C 1
ATOM 767 O O . ASN A 1 94 ? 7.467 -16.087 6.209 1.00 47.50 94 ASN A O 1
ATOM 771 N N . ASP A 1 95 ? 5.494 -16.992 5.650 1.00 52.31 95 ASP A N 1
ATOM 772 C CA . ASP A 1 95 ? 5.665 -18.184 6.465 1.00 52.31 95 ASP A CA 1
ATOM 773 C C . ASP A 1 95 ? 6.478 -19.192 5.637 1.00 52.31 95 ASP A C 1
ATOM 775 O O . ASP A 1 95 ? 6.036 -19.608 4.563 1.00 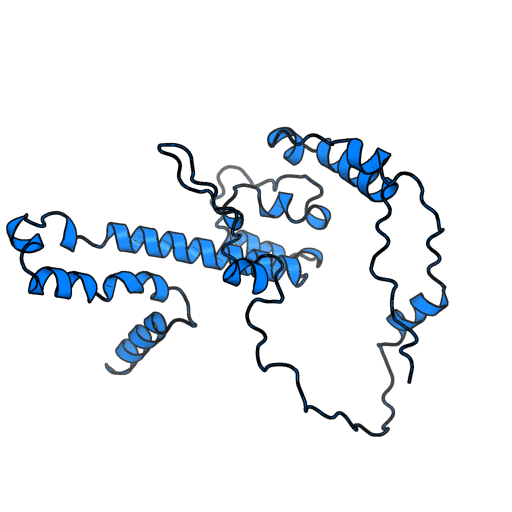52.31 95 ASP A O 1
ATOM 779 N N . GLU A 1 96 ? 7.680 -19.561 6.088 1.00 50.97 96 GLU A N 1
ATOM 780 C CA . GLU A 1 96 ? 8.564 -20.496 5.366 1.00 50.97 96 GLU A CA 1
ATOM 781 C C . GLU A 1 96 ? 7.862 -21.836 5.085 1.00 50.97 96 GLU A C 1
ATOM 783 O O . GLU A 1 96 ? 8.105 -22.485 4.066 1.00 50.97 96 GLU A O 1
ATOM 788 N N . ILE A 1 97 ? 6.913 -22.210 5.948 1.00 51.97 97 ILE A N 1
ATOM 789 C CA . ILE A 1 97 ? 6.070 -23.399 5.809 1.00 51.97 97 ILE A CA 1
ATOM 790 C C . ILE A 1 97 ? 5.072 -23.248 4.645 1.00 51.97 97 ILE A C 1
ATOM 792 O O . ILE A 1 97 ? 4.772 -24.227 3.958 1.00 51.97 97 ILE A O 1
ATOM 796 N N . ALA A 1 98 ? 4.556 -22.043 4.391 1.00 50.78 98 ALA A N 1
ATOM 797 C CA . ALA A 1 98 ? 3.642 -21.779 3.278 1.00 50.78 98 ALA A CA 1
ATOM 798 C C . ALA A 1 98 ? 4.379 -21.713 1.929 1.00 50.78 98 ALA A C 1
ATOM 800 O O . ALA A 1 98 ? 3.859 -22.198 0.920 1.00 50.78 98 ALA A O 1
ATOM 801 N N . ASP A 1 99 ? 5.605 -21.177 1.923 1.00 51.06 99 ASP A N 1
ATOM 802 C CA . ASP A 1 99 ? 6.459 -21.130 0.730 1.00 51.06 99 ASP A CA 1
ATOM 803 C C . ASP A 1 99 ? 6.997 -22.526 0.350 1.00 51.06 99 ASP A C 1
ATOM 805 O O . ASP A 1 99 ? 7.056 -22.851 -0.837 1.00 51.06 99 ASP A O 1
ATOM 809 N N . GLN A 1 100 ? 7.318 -23.396 1.322 1.00 53.78 100 GLN A N 1
ATOM 810 C CA . GLN A 1 100 ? 7.719 -24.790 1.057 1.00 53.78 100 GLN A CA 1
ATOM 811 C C . GLN A 1 100 ? 6.568 -25.671 0.551 1.00 53.78 100 GLN A C 1
ATOM 813 O O . GLN A 1 100 ? 6.791 -26.559 -0.271 1.00 53.78 100 GLN A O 1
ATOM 818 N N . ASN A 1 101 ? 5.340 -25.428 1.016 1.00 52.91 101 ASN A N 1
ATOM 819 C CA . ASN A 1 101 ? 4.169 -26.216 0.623 1.00 52.91 101 ASN A CA 1
ATOM 820 C C . ASN A 1 101 ? 3.434 -25.661 -0.609 1.00 52.91 101 ASN A C 1
ATOM 822 O O . ASN A 1 101 ? 2.399 -26.206 -0.992 1.00 52.91 101 ASN A O 1
ATOM 826 N N . ASP A 1 102 ? 3.933 -24.577 -1.217 1.00 51.78 102 ASP A N 1
ATOM 827 C CA . ASP A 1 102 ? 3.301 -23.872 -2.342 1.00 51.78 102 ASP A CA 1
ATOM 828 C C . ASP A 1 102 ? 1.805 -23.562 -2.087 1.00 51.78 102 ASP A C 1
ATOM 830 O O . ASP A 1 102 ? 1.015 -23.375 -3.016 1.00 51.78 102 ASP A O 1
ATOM 834 N N . THR A 1 103 ? 1.407 -23.457 -0.809 1.00 50.84 103 THR A N 1
ATOM 835 C CA . THR A 1 103 ? 0.046 -23.129 -0.346 1.00 50.84 103 THR A CA 1
ATOM 836 C C . THR A 1 103 ? -0.222 -21.629 -0.424 1.00 50.84 103 THR A C 1
ATOM 838 O O . THR A 1 103 ? -1.105 -21.089 0.244 1.00 50.84 103 THR A O 1
ATOM 841 N N . SER A 1 104 ? 0.515 -20.926 -1.284 1.00 51.84 104 SER A N 1
ATOM 842 C CA . SER A 1 104 ? 0.139 -19.586 -1.695 1.00 51.84 104 SER A CA 1
ATOM 843 C C . SER A 1 104 ? -1.219 -19.669 -2.395 1.00 51.84 104 SER A C 1
ATOM 845 O O . SER A 1 104 ? -1.414 -20.410 -3.361 1.00 51.84 104 SER A O 1
ATOM 847 N N . ILE A 1 105 ? -2.203 -18.926 -1.888 1.00 56.53 105 ILE A N 1
ATOM 848 C CA . ILE A 1 105 ? -3.522 -18.871 -2.516 1.00 56.53 105 ILE A CA 1
ATOM 849 C C . ILE A 1 105 ? -3.375 -18.094 -3.831 1.00 56.53 105 ILE A C 1
ATOM 851 O O . ILE A 1 105 ? -3.416 -16.862 -3.873 1.00 56.53 105 ILE A O 1
ATOM 855 N N . LYS A 1 106 ? -3.154 -18.827 -4.926 1.00 57.56 106 LYS A N 1
ATOM 856 C CA . LYS A 1 106 ? -2.983 -18.284 -6.278 1.00 57.56 106 LYS A CA 1
ATOM 857 C C . LYS A 1 106 ? -4.356 -17.951 -6.865 1.00 57.56 106 LYS A C 1
ATOM 859 O O . LYS A 1 106 ? -4.934 -18.730 -7.617 1.00 57.56 106 LYS A O 1
ATOM 864 N N . PHE A 1 107 ? -4.886 -16.771 -6.547 1.00 59.06 107 PHE A N 1
ATOM 865 C CA . PHE A 1 107 ? -6.034 -16.236 -7.281 1.00 59.06 107 PHE A CA 1
ATOM 866 C C . PHE A 1 107 ? -5.570 -15.726 -8.646 1.00 59.06 107 PHE A C 1
ATOM 868 O O . PHE A 1 107 ? -4.979 -14.650 -8.762 1.00 59.06 107 PHE A O 1
ATOM 875 N N . ALA A 1 108 ? -5.842 -16.501 -9.697 1.00 60.12 108 ALA A N 1
ATOM 876 C CA . ALA A 1 108 ? -5.710 -16.000 -11.055 1.00 60.12 108 ALA A CA 1
ATOM 877 C C . ALA A 1 108 ? -6.741 -14.874 -11.256 1.00 60.12 108 ALA A C 1
ATOM 879 O O . ALA A 1 108 ? -7.937 -15.093 -11.037 1.00 60.12 108 ALA A O 1
ATOM 880 N N . PRO A 1 109 ? -6.323 -13.661 -11.651 1.00 66.06 109 PRO A N 1
ATOM 881 C CA . PRO A 1 109 ? -7.276 -12.619 -11.992 1.00 66.06 109 PRO A CA 1
ATOM 882 C C . PRO A 1 109 ? -8.110 -13.093 -13.190 1.00 66.06 109 PRO A C 1
ATOM 884 O O . PRO A 1 109 ? -7.581 -13.704 -14.120 1.00 66.06 109 PRO A O 1
ATOM 887 N N . ALA A 1 110 ? -9.420 -12.835 -13.163 1.00 67.88 110 ALA A N 1
ATOM 888 C CA . ALA A 1 110 ? -10.330 -13.183 -14.256 1.00 67.88 110 ALA A CA 1
ATOM 889 C C . ALA A 1 110 ? -9.826 -12.660 -15.620 1.00 67.88 110 ALA A C 1
ATOM 891 O O . ALA A 1 110 ? -9.002 -11.747 -15.682 1.00 67.88 110 ALA A O 1
ATOM 892 N N . LYS A 1 111 ? -10.331 -13.215 -16.732 1.00 67.81 111 LYS A N 1
ATOM 893 C CA . LYS A 1 111 ? -9.935 -12.822 -18.099 1.00 67.81 111 LYS A CA 1
ATOM 894 C C . LYS A 1 111 ? -9.920 -11.292 -18.255 1.00 67.81 111 LYS A C 1
ATOM 896 O O . LYS A 1 111 ? -10.914 -10.635 -17.972 1.00 67.81 111 LYS A O 1
ATOM 901 N N . ASN A 1 112 ? -8.797 -10.754 -18.740 1.00 72.00 112 ASN A N 1
ATOM 902 C CA . ASN A 1 112 ? -8.501 -9.320 -18.907 1.00 72.00 112 ASN A CA 1
ATOM 903 C C . ASN A 1 112 ? -8.281 -8.498 -17.622 1.00 72.00 112 ASN A C 1
ATOM 905 O O . ASN A 1 112 ? -8.015 -7.299 -17.727 1.00 72.00 112 ASN A O 1
ATOM 909 N N . ASN A 1 113 ? -8.297 -9.106 -16.435 1.00 72.38 113 ASN A N 1
ATOM 910 C CA . ASN A 1 113 ? -7.930 -8.424 -15.197 1.00 72.38 113 ASN A CA 1
ATOM 911 C C . ASN A 1 113 ? -6.453 -8.631 -14.857 1.00 72.38 113 ASN A C 1
ATOM 913 O O . ASN A 1 113 ? -5.848 -9.666 -15.135 1.00 72.38 113 ASN A O 1
ATOM 917 N N . ARG A 1 114 ? -5.859 -7.613 -14.232 1.00 69.75 114 ARG A N 1
ATOM 918 C CA . ARG A 1 114 ? -4.521 -7.690 -13.638 1.00 69.75 114 ARG A CA 1
ATOM 919 C C . ARG A 1 114 ? -4.673 -7.945 -12.142 1.00 69.75 114 ARG A C 1
ATOM 921 O O . ARG A 1 114 ? -5.601 -7.394 -11.548 1.00 69.75 114 ARG A O 1
ATOM 928 N N . PRO A 1 115 ? -3.788 -8.740 -11.522 1.00 68.00 115 PRO A N 1
ATOM 929 C CA . PRO A 1 115 ? -3.868 -8.960 -10.089 1.00 68.00 115 PRO A CA 1
ATOM 930 C C . PRO A 1 115 ? -3.602 -7.628 -9.380 1.00 68.00 115 PRO A C 1
ATOM 932 O O . PRO A 1 115 ? -2.629 -6.930 -9.682 1.00 68.00 115 PRO A O 1
ATOM 935 N N . ILE A 1 116 ? -4.495 -7.247 -8.469 1.00 68.25 116 ILE A N 1
ATOM 936 C CA . ILE A 1 116 ? -4.335 -6.031 -7.675 1.00 68.25 116 ILE A CA 1
ATOM 937 C C . ILE A 1 116 ? -3.444 -6.390 -6.490 1.00 68.25 116 ILE A C 1
ATOM 939 O O . ILE A 1 116 ? -3.792 -7.237 -5.673 1.00 68.25 116 ILE A O 1
ATOM 943 N N . SER A 1 117 ? -2.273 -5.758 -6.399 1.00 73.12 117 SER A N 1
ATOM 944 C CA . SER A 1 117 ? -1.417 -5.916 -5.224 1.00 73.12 117 SER A CA 1
ATOM 945 C C . SER A 1 117 ? -2.140 -5.377 -3.992 1.00 73.12 117 SER A C 1
ATOM 947 O O . SER A 1 117 ? -2.634 -4.247 -4.016 1.00 73.12 117 SER A O 1
ATOM 949 N N . ILE A 1 118 ? -2.116 -6.149 -2.902 1.00 78.75 118 ILE A N 1
ATOM 950 C CA . ILE A 1 118 ? -2.668 -5.768 -1.593 1.00 78.75 118 ILE A CA 1
ATOM 951 C C . ILE A 1 118 ? -2.173 -4.368 -1.194 1.00 78.75 118 ILE A C 1
ATOM 953 O O . ILE A 1 118 ? -2.952 -3.522 -0.775 1.00 78.75 118 ILE A O 1
ATOM 957 N N . LEU A 1 119 ? -0.892 -4.067 -1.430 1.00 81.50 119 LEU A N 1
ATOM 958 C CA . LEU A 1 119 ? -0.276 -2.784 -1.073 1.00 81.50 119 LEU A CA 1
ATOM 959 C C . LEU A 1 119 ? -0.618 -1.628 -2.030 1.00 81.50 119 LEU A C 1
ATOM 961 O O . LEU A 1 119 ? -0.373 -0.464 -1.703 1.00 81.50 119 LEU A O 1
ATOM 965 N N . MET A 1 120 ? -1.151 -1.910 -3.221 1.00 81.00 120 MET A N 1
ATOM 966 C CA . MET A 1 120 ? -1.451 -0.891 -4.237 1.00 81.00 120 MET A CA 1
ATOM 967 C C . MET A 1 120 ? -2.920 -0.458 -4.270 1.00 81.00 120 MET A C 1
ATOM 969 O O . MET A 1 120 ? -3.246 0.439 -5.050 1.00 81.00 120 MET A O 1
ATOM 973 N N . GLY A 1 121 ? -3.776 -1.021 -3.410 1.00 82.12 121 GLY A N 1
ATOM 974 C CA . GLY A 1 121 ? -5.165 -0.585 -3.258 1.00 82.12 121 GLY A CA 1
ATOM 975 C C . GLY A 1 121 ? -5.287 0.920 -2.977 1.00 82.12 121 GLY A C 1
ATOM 976 O O . GLY A 1 121 ? -4.434 1.518 -2.309 1.00 82.12 121 GLY A O 1
ATOM 977 N N . LEU A 1 122 ? -6.346 1.550 -3.501 1.00 81.56 122 LEU A N 1
ATOM 978 C CA . LEU A 1 122 ? -6.536 3.006 -3.450 1.00 81.56 122 LEU A CA 1
ATOM 979 C C . LEU A 1 122 ? -6.573 3.530 -2.004 1.00 81.56 122 LEU A C 1
ATOM 981 O O . LEU A 1 122 ? -5.859 4.479 -1.681 1.00 81.56 122 LEU A O 1
ATOM 985 N N . LYS A 1 123 ? -7.358 2.874 -1.141 1.00 86.88 123 LYS A N 1
ATOM 986 C CA . LYS A 1 123 ? -7.614 3.275 0.253 1.00 86.88 123 LYS A CA 1
ATOM 987 C C . LYS A 1 123 ? -6.976 2.322 1.280 1.00 86.88 123 LYS A C 1
ATOM 989 O O . LYS A 1 123 ? -7.430 2.209 2.415 1.00 86.88 123 LYS A O 1
ATOM 994 N N . VAL A 1 124 ? -5.917 1.605 0.881 1.00 88.38 124 VAL A N 1
ATOM 995 C CA . VAL A 1 124 ? -5.335 0.536 1.713 1.00 88.38 124 VAL A CA 1
ATOM 996 C C . VAL A 1 124 ? -4.705 1.053 3.013 1.00 88.38 124 VAL A C 1
ATOM 998 O O . VAL A 1 124 ? -4.780 0.362 4.016 1.00 88.38 124 VAL A O 1
ATOM 1001 N N . ASP A 1 125 ? -4.121 2.263 3.058 1.00 89.38 125 ASP A N 1
ATOM 1002 C CA . ASP A 1 125 ? -3.529 2.736 4.328 1.00 89.38 125 ASP A CA 1
ATOM 1003 C C . ASP A 1 125 ? -4.623 2.932 5.391 1.00 89.38 125 ASP A C 1
ATOM 1005 O O . ASP A 1 125 ? -4.438 2.586 6.556 1.00 89.38 125 ASP A O 1
ATOM 1009 N N . GLU A 1 126 ? -5.756 3.491 4.971 1.00 91.19 126 GLU A N 1
ATOM 1010 C CA . GLU A 1 126 ? -6.900 3.810 5.815 1.00 91.19 126 GLU A CA 1
ATOM 1011 C C . GLU A 1 126 ? -7.624 2.552 6.302 1.00 91.19 126 GLU A C 1
ATOM 1013 O O . GLU A 1 126 ? -8.045 2.494 7.459 1.00 91.19 126 GLU A O 1
ATOM 1018 N N . LEU A 1 127 ? -7.706 1.534 5.440 1.00 88.81 127 LEU A N 1
ATOM 1019 C CA . LEU A 1 127 ? -8.288 0.230 5.757 1.00 88.81 127 LEU A CA 1
ATOM 1020 C C . LEU A 1 127 ? -7.381 -0.611 6.666 1.00 88.81 127 LEU A C 1
ATOM 1022 O O . LEU A 1 127 ? -7.866 -1.214 7.618 1.00 88.81 127 LEU A O 1
ATOM 1026 N N . THR A 1 128 ? -6.065 -0.630 6.426 1.00 90.12 128 THR A N 1
ATOM 1027 C CA . THR A 1 128 ? -5.124 -1.440 7.221 1.00 90.12 128 THR A CA 1
ATOM 1028 C C . THR A 1 128 ? -4.944 -0.910 8.644 1.00 90.12 128 THR A C 1
ATOM 1030 O O . THR A 1 128 ? -4.681 -1.688 9.560 1.00 90.12 128 THR A O 1
ATOM 1033 N N . PHE A 1 129 ? -5.089 0.401 8.866 1.00 91.12 129 PHE A N 1
ATOM 1034 C CA . PHE A 1 129 ? -4.856 1.016 10.176 1.00 91.12 129 PHE A CA 1
ATOM 1035 C C . PHE A 1 129 ? -6.122 1.668 10.754 1.00 91.12 129 PHE A C 1
ATOM 1037 O O . PHE A 1 129 ? -6.158 2.893 10.935 1.00 91.12 129 PHE A O 1
ATOM 1044 N N . PRO A 1 130 ? -7.141 0.877 11.152 1.00 89.50 130 PRO A N 1
ATOM 1045 C CA . PRO A 1 130 ? -8.373 1.411 11.732 1.00 89.50 130 PRO A CA 1
ATOM 1046 C C . PRO A 1 130 ? -8.116 2.205 13.020 1.00 89.50 130 PRO A C 1
ATOM 1048 O O . PRO A 1 130 ? -8.800 3.185 13.280 1.00 89.50 130 PRO A O 1
ATOM 1051 N N . LYS A 1 131 ? -7.066 1.872 13.786 1.00 88.12 131 LYS A N 1
ATOM 1052 C CA . LYS A 1 131 ? -6.659 2.617 14.994 1.00 88.12 131 LYS A CA 1
ATOM 1053 C C . LYS A 1 131 ? -6.167 4.049 14.712 1.00 88.12 131 LYS A C 1
ATOM 1055 O O . LYS A 1 131 ? -6.128 4.880 15.622 1.00 88.12 131 LYS A O 1
ATOM 1060 N N . ILE A 1 132 ? -5.738 4.324 13.480 1.00 89.56 132 ILE A N 1
ATOM 1061 C CA . ILE A 1 132 ? -5.233 5.637 13.056 1.00 89.56 132 ILE A CA 1
ATOM 1062 C C . ILE A 1 132 ? -6.347 6.422 12.364 1.00 89.56 132 ILE A C 1
ATOM 1064 O O . ILE A 1 132 ? -6.612 7.561 12.738 1.00 89.56 132 ILE A O 1
ATOM 1068 N N . TYR A 1 133 ? -7.001 5.806 11.377 1.00 90.44 133 TYR A N 1
ATOM 1069 C CA . TYR A 1 133 ? -7.930 6.500 10.483 1.00 90.44 133 TYR A CA 1
ATOM 1070 C C . TYR A 1 133 ? -9.404 6.329 10.868 1.00 90.44 133 TYR A C 1
ATOM 1072 O O . TYR A 1 133 ? -10.246 7.063 10.358 1.00 90.44 133 TYR A O 1
ATOM 1080 N N . CYS A 1 134 ? -9.734 5.389 11.760 1.00 89.88 134 CYS A N 1
ATOM 1081 C CA . CYS A 1 134 ? -11.091 5.130 12.254 1.00 89.88 134 CYS A CA 1
ATOM 1082 C C . CYS A 1 134 ? -12.140 4.998 11.135 1.00 89.88 134 CYS A C 1
ATOM 1084 O O . CYS A 1 134 ? -13.240 5.521 11.266 1.00 89.88 134 CYS A O 1
ATOM 1086 N N . GLY A 1 135 ? -11.784 4.372 10.008 1.00 87.81 135 GLY A N 1
ATOM 1087 C CA . GLY A 1 135 ? -12.686 4.218 8.860 1.00 87.81 135 GLY A CA 1
ATOM 1088 C C . GLY A 1 135 ? -13.013 5.511 8.112 1.00 87.81 135 GLY A C 1
ATOM 1089 O O . GLY A 1 135 ? -13.990 5.558 7.371 1.00 87.81 135 GLY A O 1
ATOM 1090 N N . LYS A 1 136 ? -12.205 6.562 8.276 1.00 89.44 136 LYS A N 1
ATOM 1091 C CA . LYS A 1 136 ? -12.361 7.827 7.553 1.00 89.44 136 LYS A CA 1
ATOM 1092 C C . LYS A 1 136 ? -11.329 7.943 6.444 1.00 89.44 136 LYS A C 1
ATOM 1094 O O . LYS A 1 136 ? -10.134 7.735 6.659 1.00 89.44 136 LYS A O 1
ATOM 1099 N N . GLN A 1 137 ? -11.788 8.329 5.259 1.00 87.00 137 GLN A N 1
ATOM 1100 C CA . GLN A 1 137 ? -10.899 8.607 4.140 1.00 87.00 137 GLN A CA 1
ATOM 1101 C C . GLN A 1 137 ? -10.140 9.923 4.363 1.00 87.00 137 GLN A C 1
ATOM 1103 O O . GLN A 1 137 ? -10.674 10.902 4.894 1.00 87.00 137 GLN A O 1
ATOM 1108 N N . ARG A 1 138 ? -8.878 9.970 3.920 1.00 85.81 138 ARG A N 1
ATOM 1109 C CA . ARG A 1 138 ? -8.096 11.212 3.914 1.00 85.81 138 ARG A CA 1
ATOM 1110 C C . ARG A 1 138 ? -8.745 12.242 2.989 1.00 85.81 138 ARG A C 1
ATOM 1112 O O . ARG A 1 138 ? -8.903 12.005 1.793 1.00 85.81 138 ARG A O 1
ATOM 1119 N N . LYS A 1 139 ? -9.054 13.418 3.535 1.00 85.88 139 LYS A N 1
ATOM 1120 C CA . LYS A 1 139 ? -9.558 14.562 2.768 1.00 85.88 139 LYS A CA 1
ATOM 1121 C C . LYS A 1 139 ? -8.379 15.317 2.160 1.00 85.88 139 LYS A C 1
ATOM 1123 O O . LYS A 1 139 ? -7.620 15.973 2.871 1.00 85.88 139 LYS A O 1
ATOM 1128 N N . ILE A 1 140 ? -8.206 15.199 0.848 1.00 84.31 140 ILE A N 1
ATOM 1129 C CA . ILE A 1 140 ? -7.201 15.951 0.092 1.00 84.31 140 ILE A CA 1
ATOM 1130 C C . ILE A 1 140 ? -7.918 17.122 -0.574 1.00 84.31 140 ILE A C 1
ATOM 1132 O O . ILE A 1 140 ? -8.974 16.933 -1.169 1.00 84.31 140 ILE A O 1
ATOM 1136 N N . LYS A 1 141 ? -7.354 18.330 -0.462 1.00 84.75 141 LYS A N 1
ATOM 1137 C CA . LYS A 1 141 ? -7.902 19.513 -1.134 1.00 84.75 141 LYS A CA 1
ATOM 1138 C C . LYS A 1 141 ? -7.969 19.276 -2.640 1.00 84.75 141 LYS A C 1
ATOM 1140 O O . LYS A 1 141 ? -7.003 18.785 -3.238 1.00 84.75 141 LYS A O 1
ATOM 1145 N N . GLU A 1 142 ? -9.086 19.673 -3.235 1.00 76.62 142 GLU A N 1
ATOM 1146 C CA . GLU A 1 142 ? -9.290 19.611 -4.677 1.00 76.62 142 GLU A CA 1
ATOM 1147 C C . GLU A 1 142 ? -8.142 20.321 -5.413 1.00 76.62 142 GLU A C 1
ATOM 1149 O O . GLU A 1 142 ? -7.543 21.276 -4.914 1.00 76.62 142 GLU A O 1
ATOM 1154 N N . ASN A 1 143 ? -7.772 19.788 -6.579 1.00 78.12 143 ASN A N 1
ATOM 1155 C CA . ASN A 1 143 ? -6.671 20.267 -7.424 1.00 78.12 143 ASN A CA 1
ATOM 1156 C C . ASN A 1 143 ? -5.234 20.102 -6.862 1.00 78.12 143 ASN A C 1
ATOM 1158 O O . ASN A 1 143 ? -4.265 20.556 -7.475 1.00 78.12 143 ASN A O 1
ATOM 1162 N N . THR A 1 144 ? -5.038 19.405 -5.735 1.00 84.38 144 THR A N 1
ATOM 1163 C CA . THR A 1 144 ? -3.686 19.141 -5.203 1.00 84.38 144 THR A CA 1
ATOM 1164 C C . THR A 1 144 ? -3.122 17.806 -5.702 1.00 84.38 144 THR A C 1
ATOM 1166 O O . THR A 1 144 ? -3.552 16.733 -5.281 1.00 84.38 144 THR A O 1
ATOM 1169 N N . LYS A 1 145 ? -2.078 17.842 -6.543 1.00 82.25 145 LYS A N 1
ATOM 1170 C CA . LYS A 1 145 ? -1.332 16.632 -6.947 1.00 82.25 145 LYS A CA 1
ATOM 1171 C C . LYS A 1 145 ? -0.406 16.159 -5.820 1.00 82.25 145 LYS A C 1
ATOM 1173 O O . LYS A 1 145 ? 0.712 16.662 -5.655 1.00 82.25 145 LYS A O 1
ATOM 1178 N N . LEU A 1 146 ? -0.859 15.171 -5.049 1.00 86.31 146 LEU A N 1
ATOM 1179 C CA . LEU A 1 146 ? -0.117 14.624 -3.914 1.00 86.31 146 LEU A CA 1
ATOM 1180 C C . LEU A 1 146 ? 0.443 13.227 -4.217 1.00 86.31 146 LEU A C 1
ATOM 1182 O O . LEU A 1 146 ? -0.287 12.262 -4.411 1.00 86.31 146 LEU A O 1
ATOM 1186 N N . THR A 1 147 ? 1.771 13.105 -4.243 1.00 89.56 147 THR A N 1
ATOM 1187 C CA . THR A 1 147 ? 2.445 11.802 -4.349 1.00 89.56 147 THR A CA 1
ATOM 1188 C C . THR A 1 147 ? 2.399 11.073 -3.009 1.00 89.56 147 THR A C 1
ATOM 1190 O O . THR A 1 147 ? 2.529 11.705 -1.960 1.00 89.56 147 THR A O 1
ATOM 1193 N N . TYR A 1 148 ? 2.361 9.737 -3.030 1.00 90.50 148 TYR A N 1
ATOM 1194 C CA . TYR A 1 148 ? 2.443 8.913 -1.817 1.00 90.50 148 TYR A CA 1
ATOM 1195 C C . TYR A 1 148 ? 3.643 9.269 -0.921 1.00 90.50 148 TYR A C 1
ATOM 1197 O O . TYR A 1 148 ? 3.511 9.359 0.292 1.00 90.50 148 TYR A O 1
ATOM 1205 N N . ALA A 1 149 ? 4.797 9.590 -1.514 1.00 90.75 149 ALA A N 1
ATOM 1206 C CA . ALA A 1 149 ? 5.977 10.044 -0.776 1.00 90.75 149 ALA A CA 1
ATOM 1207 C C . ALA A 1 149 ? 5.730 11.319 0.049 1.00 90.75 149 ALA A C 1
ATOM 1209 O O . ALA A 1 149 ? 6.291 11.471 1.131 1.00 90.75 149 ALA A O 1
ATOM 1210 N N . LYS A 1 150 ? 4.919 12.255 -0.467 1.00 91.62 150 LYS A N 1
ATOM 1211 C CA . LYS A 1 150 ? 4.565 13.493 0.242 1.00 91.62 150 LYS A CA 1
ATOM 1212 C C . LYS A 1 150 ? 3.627 13.192 1.406 1.00 91.62 150 LYS A C 1
ATOM 1214 O O . LYS A 1 150 ? 3.835 13.742 2.482 1.00 91.62 150 LYS A O 1
ATOM 1219 N N . ILE A 1 151 ? 2.670 12.286 1.199 1.00 91.12 151 ILE A N 1
ATOM 1220 C CA . ILE A 1 151 ? 1.776 11.794 2.250 1.00 91.12 151 ILE A CA 1
ATOM 1221 C C . ILE A 1 151 ? 2.589 11.131 3.367 1.00 91.12 151 ILE A C 1
ATOM 1223 O O . ILE A 1 151 ? 2.538 11.603 4.495 1.00 91.12 151 ILE A O 1
ATOM 1227 N N . ALA A 1 152 ? 3.403 10.122 3.047 1.00 91.69 152 ALA A N 1
ATOM 1228 C CA . ALA A 1 152 ? 4.225 9.397 4.018 1.00 91.69 152 ALA A CA 1
ATOM 1229 C C . ALA A 1 152 ? 5.127 10.338 4.83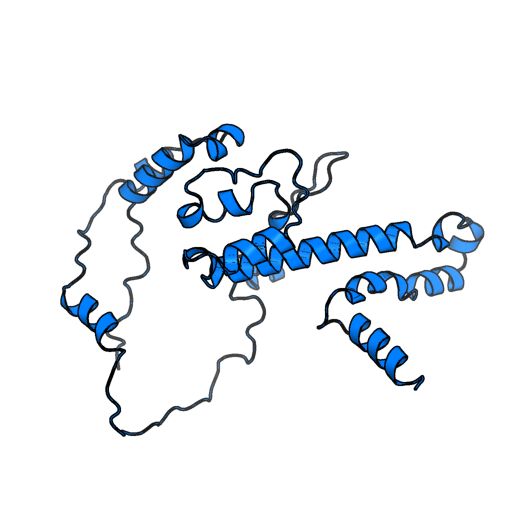3 1.00 91.69 152 ALA A C 1
ATOM 1231 O O . ALA A 1 152 ? 5.197 10.258 6.055 1.00 91.69 152 ALA A O 1
ATOM 1232 N N . LYS A 1 153 ? 5.780 11.289 4.154 1.00 91.19 153 LYS A N 1
ATOM 1233 C CA . LYS A 1 153 ? 6.593 12.322 4.805 1.00 91.19 153 LYS A CA 1
ATOM 1234 C C . LYS A 1 153 ? 5.775 13.236 5.718 1.00 91.19 153 LYS A C 1
ATOM 1236 O O . LYS A 1 153 ? 6.293 13.670 6.739 1.00 91.19 153 LYS A O 1
ATOM 1241 N N . SER A 1 154 ? 4.553 13.586 5.321 1.00 91.19 154 SER A N 1
ATOM 1242 C CA . SER A 1 154 ? 3.654 14.394 6.142 1.00 91.19 154 SER A CA 1
ATOM 1243 C C . SER A 1 154 ? 3.247 13.624 7.390 1.00 91.19 154 SER A C 1
ATOM 1245 O O . SER A 1 154 ? 3.460 14.135 8.480 1.00 91.19 154 SER A O 1
ATOM 1247 N N . GLU A 1 155 ? 2.751 12.393 7.230 1.00 90.75 155 GLU A N 1
ATOM 1248 C CA . GLU A 1 155 ? 2.324 11.504 8.320 1.00 90.75 155 GLU A CA 1
ATOM 1249 C C . GLU A 1 155 ? 3.449 11.274 9.338 1.00 90.75 155 GLU A C 1
ATOM 1251 O O . GLU A 1 155 ? 3.210 11.367 10.538 1.00 90.75 155 GLU A O 1
ATOM 1256 N N . LEU A 1 156 ? 4.688 11.072 8.877 1.00 89.50 156 LEU A N 1
ATOM 1257 C CA . LEU A 1 156 ? 5.846 10.873 9.756 1.00 89.50 156 LEU A CA 1
ATOM 1258 C C . LEU A 1 156 ? 6.219 12.124 10.573 1.00 89.50 156 LEU A C 1
ATOM 1260 O O . LEU A 1 156 ? 6.826 12.014 11.635 1.00 89.50 156 LEU A O 1
ATOM 1264 N N . ARG A 1 157 ? 5.873 13.316 10.074 1.00 89.56 157 ARG A N 1
ATOM 1265 C CA . ARG A 1 157 ? 6.135 14.602 10.740 1.00 89.56 157 ARG A CA 1
ATOM 1266 C C . ARG A 1 157 ? 4.945 15.128 11.536 1.00 89.56 157 ARG A C 1
ATOM 1268 O O . ARG A 1 157 ? 5.059 16.197 12.130 1.00 89.56 157 ARG A O 1
ATOM 1275 N N . MET A 1 158 ? 3.803 14.441 11.519 1.00 86.06 158 MET A N 1
ATOM 1276 C CA . MET A 1 158 ? 2.656 14.863 12.315 1.00 86.06 158 MET A CA 1
ATOM 1277 C C . MET A 1 158 ? 2.989 14.765 13.805 1.00 86.06 158 MET A C 1
ATOM 1279 O O . MET A 1 158 ? 3.745 13.895 14.234 1.00 86.06 158 MET A O 1
ATOM 1283 N N . PHE A 1 159 ? 2.391 15.659 14.596 1.00 86.69 159 PHE A N 1
ATOM 1284 C CA . PHE A 1 159 ? 2.471 15.597 16.057 1.00 86.69 159 PHE A CA 1
ATOM 1285 C C . PHE A 1 159 ? 1.948 14.253 16.591 1.00 86.69 159 PHE A C 1
ATOM 1287 O O . PHE A 1 159 ? 2.495 13.694 17.538 1.00 86.69 159 PHE A O 1
ATOM 1294 N N . ASP A 1 160 ? 0.921 13.703 15.936 1.00 86.19 160 ASP A N 1
ATOM 1295 C CA . ASP A 1 160 ? 0.394 12.378 16.238 1.00 86.19 160 ASP A CA 1
ATOM 1296 C C . ASP A 1 160 ? 1.427 11.277 15.942 1.00 86.19 160 ASP A C 1
ATOM 1298 O O . ASP A 1 160 ? 1.751 10.969 14.792 1.00 86.19 160 ASP A O 1
ATOM 1302 N N . ARG A 1 161 ? 1.909 10.635 17.010 1.00 87.00 161 ARG A N 1
ATOM 1303 C CA . ARG A 1 161 ? 2.926 9.580 16.945 1.00 87.00 161 ARG A CA 1
ATOM 1304 C C . ARG A 1 161 ? 2.390 8.228 16.487 1.00 87.00 161 ARG A C 1
ATOM 1306 O O . ARG A 1 161 ? 3.194 7.341 16.197 1.00 87.00 161 ARG A O 1
ATOM 1313 N N . ARG A 1 162 ? 1.071 8.040 16.354 1.00 86.38 162 ARG A N 1
ATOM 1314 C CA . ARG A 1 162 ? 0.497 6.766 15.879 1.00 86.38 162 ARG A CA 1
ATOM 1315 C C . ARG A 1 162 ? 0.979 6.404 14.472 1.00 86.38 162 ARG A C 1
ATOM 1317 O O . ARG A 1 162 ? 1.193 5.225 14.196 1.00 86.38 162 ARG A O 1
ATOM 1324 N N . CYS A 1 163 ? 1.232 7.405 13.626 1.00 85.50 163 CYS A N 1
ATOM 1325 C CA . CYS A 1 163 ? 1.812 7.230 12.291 1.00 85.50 163 CYS A CA 1
ATOM 1326 C C . CYS A 1 163 ? 3.303 6.849 12.306 1.00 85.50 163 CYS A C 1
ATOM 1328 O O . CYS A 1 163 ? 3.795 6.287 11.331 1.00 85.50 163 CYS A O 1
ATOM 1330 N N . GLY A 1 164 ? 4.012 7.135 13.401 1.00 85.94 164 GLY A N 1
ATOM 1331 C CA . GLY A 1 164 ? 5.421 6.788 13.601 1.00 85.94 164 GLY A CA 1
ATOM 1332 C C . GLY A 1 164 ? 5.648 5.403 14.212 1.00 85.94 164 GLY A C 1
ATOM 1333 O O . GLY A 1 164 ? 6.794 5.025 14.428 1.00 85.94 164 GLY A O 1
ATOM 1334 N N . ARG A 1 165 ? 4.586 4.636 14.502 1.00 88.50 165 ARG A N 1
ATOM 1335 C CA . ARG A 1 165 ? 4.720 3.260 15.004 1.00 88.50 165 ARG A CA 1
ATOM 1336 C C . ARG A 1 165 ? 5.416 2.375 13.972 1.00 88.50 165 ARG A C 1
ATOM 1338 O O . ARG A 1 165 ? 5.136 2.480 12.779 1.00 88.50 165 ARG A O 1
ATOM 1345 N N . VAL A 1 166 ? 6.232 1.441 14.458 1.00 88.06 166 VAL A N 1
ATOM 1346 C CA . VAL A 1 166 ? 7.030 0.509 13.644 1.00 88.06 166 VAL A CA 1
ATOM 1347 C C . VAL A 1 166 ? 6.188 -0.194 12.570 1.00 88.06 166 VAL A C 1
ATOM 1349 O O . VAL A 1 166 ? 6.541 -0.167 11.394 1.00 88.06 166 VAL A O 1
ATOM 1352 N N . SER A 1 167 ? 5.007 -0.711 12.930 1.00 87.25 167 SER A N 1
ATOM 1353 C CA . SER A 1 167 ? 4.104 -1.391 11.988 1.00 87.25 167 SER A CA 1
ATOM 1354 C C . SER A 1 167 ? 3.631 -0.495 10.836 1.00 87.25 167 SER A C 1
ATOM 1356 O O . SER A 1 167 ? 3.667 -0.890 9.669 1.00 87.25 167 SER A O 1
ATOM 1358 N N . LYS A 1 168 ? 3.232 0.746 11.135 1.00 89.69 168 LYS A N 1
ATOM 1359 C CA . LYS A 1 168 ? 2.816 1.725 10.122 1.00 89.69 168 LYS A CA 1
ATOM 1360 C C . LYS A 1 168 ? 3.998 2.196 9.279 1.00 89.69 168 LYS A C 1
ATOM 1362 O O . LYS A 1 168 ? 3.842 2.386 8.069 1.00 89.69 168 LYS A O 1
ATOM 1367 N N . LEU A 1 169 ? 5.172 2.352 9.885 1.00 90.56 169 LEU A N 1
ATOM 1368 C CA . LEU A 1 169 ? 6.390 2.753 9.191 1.00 90.56 169 LEU A CA 1
ATOM 1369 C C . LEU A 1 169 ? 6.812 1.701 8.161 1.00 90.56 169 LEU A C 1
ATOM 1371 O O . LEU A 1 169 ? 6.999 2.045 6.992 1.00 90.56 169 LEU A O 1
ATOM 1375 N N . PHE A 1 170 ? 6.883 0.427 8.556 1.00 91.19 170 PHE A N 1
ATOM 1376 C CA . PHE A 1 170 ? 7.244 -0.661 7.648 1.00 91.19 170 PHE A CA 1
ATOM 1377 C C . PHE A 1 170 ? 6.217 -0.867 6.543 1.00 91.19 170 PHE A C 1
ATOM 1379 O O . PHE A 1 170 ? 6.603 -0.991 5.380 1.00 91.19 170 PHE A O 1
ATOM 1386 N N . PHE A 1 171 ? 4.922 -0.801 6.860 1.00 91.12 171 PHE A N 1
ATOM 1387 C CA . PHE A 1 171 ? 3.879 -0.844 5.836 1.00 91.12 171 PHE A CA 1
ATOM 1388 C C . PHE A 1 171 ? 4.050 0.281 4.807 1.00 91.12 171 PHE A C 1
ATOM 1390 O O . PHE A 1 171 ? 4.054 0.049 3.596 1.00 91.12 171 PHE A O 1
ATOM 1397 N N . THR A 1 172 ? 4.249 1.508 5.292 1.00 91.50 172 THR A N 1
ATOM 1398 C CA . THR A 1 172 ? 4.429 2.692 4.444 1.00 91.50 172 THR A CA 1
ATOM 1399 C C . THR A 1 172 ? 5.691 2.572 3.587 1.00 91.50 172 THR A C 1
ATOM 1401 O O . THR A 1 172 ? 5.668 2.895 2.396 1.00 91.50 172 THR A O 1
ATOM 1404 N N . TYR A 1 173 ? 6.783 2.058 4.157 1.00 90.19 173 TYR A N 1
ATOM 1405 C CA . TYR A 1 173 ? 8.024 1.785 3.440 1.00 90.19 173 TYR A CA 1
ATOM 1406 C C . TYR A 1 173 ? 7.831 0.739 2.337 1.00 90.19 173 TYR A C 1
ATOM 1408 O O . TYR A 1 173 ? 8.171 1.012 1.184 1.00 90.19 173 TYR A O 1
ATOM 1416 N N . LYS A 1 174 ? 7.230 -0.414 2.654 1.00 90.00 174 LYS A N 1
ATOM 1417 C CA . LYS A 1 174 ? 6.972 -1.485 1.681 1.00 90.00 174 LYS A CA 1
ATOM 1418 C C . LYS A 1 174 ? 6.079 -0.998 0.549 1.00 90.00 174 LYS A C 1
ATOM 1420 O O . LYS A 1 174 ? 6.458 -1.117 -0.611 1.00 90.00 174 LYS A O 1
ATOM 1425 N N . LYS A 1 175 ? 4.968 -0.324 0.858 1.00 90.25 175 LYS A N 1
ATOM 1426 C CA . LYS A 1 175 ? 4.089 0.279 -0.157 1.00 90.25 175 LYS A CA 1
ATOM 1427 C C . LYS A 1 175 ? 4.821 1.293 -1.043 1.00 90.25 175 LYS A C 1
ATOM 1429 O O . LYS A 1 175 ? 4.623 1.318 -2.262 1.00 90.25 175 LYS A O 1
ATOM 1434 N N . PHE A 1 176 ? 5.686 2.123 -0.460 1.00 89.69 176 PHE A N 1
ATOM 1435 C CA . PHE A 1 176 ? 6.510 3.071 -1.210 1.00 89.69 176 PHE A CA 1
ATOM 1436 C C . PHE A 1 176 ? 7.527 2.372 -2.127 1.00 89.69 176 PHE A C 1
ATOM 1438 O O . PHE A 1 176 ? 7.677 2.775 -3.284 1.00 89.69 176 PHE A O 1
ATOM 1445 N N . GLN A 1 177 ? 8.196 1.329 -1.634 1.00 89.06 177 GLN A N 1
ATOM 1446 C CA . GLN A 1 177 ? 9.158 0.525 -2.389 1.00 89.06 177 GLN A CA 1
ATOM 1447 C C . GLN A 1 177 ? 8.471 -0.213 -3.549 1.00 89.06 177 GLN A C 1
ATOM 1449 O O . GLN A 1 177 ? 8.918 -0.098 -4.690 1.00 89.06 177 GLN A O 1
ATOM 1454 N N . THR A 1 178 ? 7.333 -0.870 -3.299 1.00 88.88 178 THR A N 1
ATOM 1455 C CA . THR A 1 178 ? 6.527 -1.546 -4.329 1.00 88.88 178 THR A CA 1
ATOM 1456 C C . THR A 1 178 ? 6.110 -0.580 -5.433 1.00 88.88 178 THR A C 1
ATOM 1458 O O . THR A 1 178 ? 6.324 -0.868 -6.606 1.00 88.88 178 THR A O 1
ATOM 1461 N N . ARG A 1 179 ? 5.597 0.610 -5.083 1.00 88.81 179 ARG A N 1
ATOM 1462 C CA . ARG A 1 179 ? 5.240 1.639 -6.078 1.00 88.81 179 ARG A CA 1
ATOM 1463 C C . ARG A 1 179 ? 6.425 2.035 -6.956 1.00 88.81 179 ARG A C 1
ATOM 1465 O O . ARG A 1 179 ? 6.286 2.076 -8.174 1.00 88.81 179 ARG A O 1
ATOM 1472 N N . LYS A 1 180 ? 7.595 2.274 -6.354 1.00 89.38 180 LYS A N 1
ATOM 1473 C CA . LYS A 1 180 ? 8.819 2.586 -7.106 1.00 89.38 180 LYS A CA 1
ATOM 1474 C C . LYS A 1 180 ? 9.201 1.476 -8.076 1.00 89.38 180 LYS A C 1
ATOM 1476 O O . LYS A 1 180 ? 9.543 1.780 -9.217 1.00 89.38 180 LYS A O 1
ATOM 1481 N N . PHE A 1 181 ? 9.137 0.219 -7.641 1.00 88.88 181 PHE A N 1
ATOM 1482 C CA . PHE A 1 181 ? 9.417 -0.913 -8.516 1.00 88.88 181 PHE A CA 1
ATOM 1483 C C . PHE A 1 181 ? 8.412 -0.996 -9.662 1.00 88.88 181 PHE A C 1
ATOM 1485 O O . PHE A 1 181 ? 8.833 -1.096 -10.808 1.00 88.88 181 PHE A O 1
ATOM 1492 N N . CYS A 1 182 ? 7.110 -0.874 -9.396 1.00 88.06 182 CYS A N 1
ATOM 1493 C CA . CYS A 1 182 ? 6.086 -0.892 -10.442 1.00 88.06 182 CYS A CA 1
ATOM 1494 C C . CYS A 1 182 ? 6.296 0.214 -11.487 1.00 88.06 182 CYS A C 1
ATOM 1496 O O . CYS A 1 182 ? 6.209 -0.051 -12.691 1.00 88.06 182 CYS A O 1
ATOM 1498 N N . ASP A 1 183 ? 6.621 1.431 -11.046 1.00 89.00 183 ASP A N 1
ATOM 1499 C CA . ASP A 1 183 ? 6.917 2.553 -11.939 1.00 89.00 183 ASP A CA 1
ATOM 1500 C C . ASP A 1 183 ? 8.183 2.281 -12.767 1.00 89.00 183 ASP A C 1
ATOM 1502 O O . ASP A 1 183 ? 8.182 2.457 -13.989 1.00 89.00 183 ASP A O 1
ATOM 1506 N N . ALA A 1 184 ? 9.252 1.793 -12.129 1.00 89.62 184 ALA A N 1
ATOM 1507 C CA . ALA A 1 184 ? 10.508 1.462 -12.795 1.00 89.62 184 ALA A CA 1
ATOM 1508 C C . ALA A 1 184 ? 10.343 0.320 -13.810 1.00 89.62 184 ALA A C 1
ATOM 1510 O O . ALA A 1 184 ? 10.832 0.430 -14.934 1.00 89.62 184 ALA A O 1
ATOM 1511 N N . ILE A 1 185 ? 9.626 -0.749 -13.457 1.00 88.31 185 ILE A N 1
ATOM 1512 C CA . ILE A 1 185 ? 9.302 -1.865 -14.355 1.00 88.31 185 ILE A CA 1
ATOM 1513 C C . ILE A 1 185 ? 8.516 -1.338 -15.555 1.00 88.31 185 ILE A C 1
ATOM 1515 O O . ILE A 1 185 ? 8.918 -1.555 -16.695 1.00 88.31 185 ILE A O 1
ATOM 1519 N N . SER A 1 186 ? 7.456 -0.563 -15.312 1.00 87.19 186 SER A N 1
ATOM 1520 C CA . SER A 1 186 ? 6.621 0.008 -16.375 1.00 87.19 186 SER A CA 1
ATOM 1521 C C . SER A 1 186 ? 7.419 0.897 -17.331 1.00 87.19 186 SER A C 1
ATOM 1523 O O . SER A 1 186 ? 7.207 0.865 -18.542 1.00 87.19 186 SER A O 1
ATOM 1525 N N . ILE A 1 187 ? 8.342 1.708 -16.806 1.00 87.44 187 ILE A N 1
ATOM 1526 C CA . ILE A 1 187 ? 9.220 2.553 -17.621 1.00 87.44 187 ILE A CA 1
ATOM 1527 C C . ILE A 1 187 ? 10.184 1.701 -18.450 1.00 87.44 187 ILE A C 1
ATOM 1529 O O . ILE A 1 187 ? 10.351 1.985 -19.634 1.00 87.44 187 ILE A O 1
ATOM 1533 N N . ASN A 1 188 ? 10.807 0.678 -17.862 1.00 84.12 188 ASN A N 1
ATOM 1534 C CA . ASN A 1 188 ? 11.754 -0.173 -18.582 1.00 84.12 188 ASN A CA 1
ATOM 1535 C C . ASN A 1 188 ? 11.060 -0.991 -19.674 1.00 84.12 188 ASN A C 1
ATOM 1537 O O . ASN A 1 188 ? 11.522 -0.950 -20.808 1.00 84.12 188 ASN A O 1
ATOM 1541 N N . LEU A 1 189 ? 9.903 -1.598 -19.388 1.00 81.44 189 LEU A N 1
ATOM 1542 C CA . LEU A 1 189 ? 9.099 -2.317 -20.386 1.00 81.44 189 LEU A CA 1
ATOM 1543 C C . LEU A 1 189 ? 8.668 -1.421 -21.558 1.00 81.44 189 LEU A C 1
ATOM 1545 O O . LEU A 1 189 ? 8.611 -1.869 -22.697 1.00 81.44 189 LEU A O 1
ATOM 1549 N N . ARG A 1 190 ? 8.391 -0.133 -21.309 1.00 80.38 190 ARG A N 1
ATOM 1550 C CA . ARG A 1 190 ? 8.115 0.833 -22.389 1.00 80.38 190 ARG A CA 1
ATOM 1551 C C . ARG A 1 190 ? 9.364 1.234 -23.176 1.00 80.38 190 ARG A C 1
ATOM 1553 O O . ARG A 1 190 ? 9.253 1.632 -24.332 1.00 80.38 190 ARG A O 1
ATOM 1560 N N . LYS A 1 191 ? 10.542 1.203 -22.550 1.00 77.88 191 LYS A N 1
ATOM 1561 C CA . LYS A 1 191 ? 11.814 1.620 -23.158 1.00 77.88 191 LYS A CA 1
ATOM 1562 C C . LYS A 1 191 ? 12.529 0.491 -23.898 1.00 77.88 191 LYS A C 1
ATOM 1564 O O . LYS A 1 191 ? 13.357 0.796 -24.756 1.00 77.88 191 LYS A O 1
ATOM 1569 N N . THR A 1 192 ? 12.217 -0.773 -23.620 1.00 69.88 192 THR A N 1
ATOM 1570 C CA . THR A 1 192 ? 12.735 -1.928 -24.364 1.00 69.88 192 THR A CA 1
ATOM 1571 C C . THR A 1 192 ? 12.153 -1.943 -25.779 1.00 69.88 192 THR A C 1
ATOM 1573 O O . THR A 1 192 ? 11.157 -2.597 -26.057 1.00 69.88 192 THR A O 1
ATOM 1576 N N . LYS A 1 193 ? 12.769 -1.183 -26.691 1.00 60.44 193 LYS A N 1
ATOM 1577 C CA . LYS A 1 193 ? 12.406 -1.133 -28.120 1.00 60.44 193 LYS A CA 1
ATOM 1578 C C . LYS A 1 193 ? 12.928 -2.333 -28.922 1.00 60.44 193 LYS A C 1
ATOM 1580 O O . LYS A 1 193 ? 12.509 -2.530 -30.056 1.00 60.44 193 LYS A O 1
ATOM 1585 N N . SER A 1 194 ? 13.836 -3.122 -28.341 1.00 59.81 194 SER A N 1
ATOM 1586 C CA . SER A 1 194 ? 14.560 -4.209 -29.017 1.00 59.81 194 SER A CA 1
ATOM 1587 C C . SER A 1 194 ? 13.666 -5.352 -29.515 1.00 59.81 194 SER A C 1
ATOM 1589 O O . SER A 1 194 ? 14.111 -6.131 -30.350 1.00 59.81 194 SER A O 1
ATOM 1591 N N . THR A 1 195 ? 12.436 -5.481 -29.011 1.00 60.28 195 THR A N 1
ATOM 1592 C CA . THR A 1 195 ? 11.553 -6.625 -29.294 1.00 60.28 195 THR A CA 1
ATOM 1593 C C . THR A 1 195 ? 10.403 -6.314 -30.251 1.00 60.28 195 THR A C 1
ATOM 1595 O O . THR A 1 195 ? 9.625 -7.209 -30.562 1.00 60.28 195 THR A O 1
ATOM 1598 N N . ASN A 1 196 ? 10.262 -5.074 -30.729 1.00 63.62 196 ASN A N 1
ATOM 1599 C CA . ASN A 1 196 ? 9.091 -4.694 -31.530 1.00 63.62 196 ASN A CA 1
ATOM 1600 C C . ASN A 1 196 ? 9.111 -5.261 -32.962 1.00 63.62 196 ASN A C 1
ATOM 1602 O O . ASN A 1 196 ? 8.050 -5.402 -33.554 1.00 63.62 196 ASN A O 1
ATOM 1606 N N . ASN A 1 197 ? 10.286 -5.627 -33.490 1.00 71.19 197 ASN A N 1
ATOM 1607 C CA . ASN A 1 197 ? 10.464 -6.098 -34.871 1.00 71.19 197 ASN A CA 1
ATOM 1608 C C . ASN A 1 197 ? 11.237 -7.430 -34.941 1.00 71.19 197 ASN A C 1
ATOM 1610 O O . ASN A 1 197 ? 12.077 -7.616 -35.821 1.00 71.19 197 ASN A O 1
ATOM 1614 N N . VAL A 1 198 ? 11.015 -8.343 -33.991 1.00 79.19 198 VAL A N 1
ATOM 1615 C CA . VAL A 1 198 ? 11.693 -9.649 -34.012 1.00 79.19 198 VAL A CA 1
ATOM 1616 C C . VAL A 1 198 ? 11.086 -10.524 -35.101 1.00 79.19 198 VAL A C 1
ATOM 1618 O O . VAL A 1 198 ? 9.887 -10.798 -35.093 1.00 79.19 198 VAL A O 1
ATOM 1621 N N . THR A 1 199 ? 11.910 -10.971 -36.047 1.00 82.56 199 THR A N 1
ATOM 1622 C CA . THR A 1 199 ? 11.465 -11.844 -37.142 1.00 82.56 199 THR A CA 1
ATOM 1623 C C . THR A 1 199 ? 11.457 -13.311 -36.705 1.00 82.56 199 THR A C 1
ATOM 1625 O O . THR A 1 199 ? 12.282 -13.726 -35.892 1.00 82.56 199 THR A O 1
ATOM 1628 N N . VAL A 1 200 ? 10.588 -14.141 -37.293 1.00 83.62 200 VAL A N 1
ATOM 1629 C CA . VAL A 1 200 ? 10.518 -15.589 -36.993 1.00 83.62 200 VAL A CA 1
ATOM 1630 C C . VAL A 1 200 ? 11.873 -16.282 -37.208 1.00 83.62 200 VAL A C 1
ATOM 1632 O O . VAL A 1 200 ? 12.290 -17.093 -36.387 1.00 83.62 200 VAL A O 1
ATOM 1635 N N . ALA A 1 201 ? 12.619 -15.889 -38.246 1.00 88.00 201 ALA A N 1
ATOM 1636 C CA . ALA A 1 201 ? 13.970 -16.392 -38.509 1.00 88.00 201 ALA A CA 1
ATOM 1637 C C . ALA A 1 201 ? 14.973 -16.069 -37.382 1.00 88.00 201 ALA A C 1
ATOM 1639 O O . ALA A 1 201 ? 15.853 -16.872 -37.089 1.00 88.00 201 ALA A O 1
ATOM 1640 N N . GLN A 1 202 ? 14.826 -14.918 -36.717 1.00 84.75 202 GLN A N 1
ATOM 1641 C CA . GLN A 1 202 ? 15.668 -14.534 -35.580 1.00 84.75 202 GLN A CA 1
ATOM 1642 C C . GLN A 1 202 ? 15.301 -15.332 -34.322 1.00 84.75 202 GLN A C 1
ATOM 1644 O O . GLN A 1 202 ? 16.190 -15.740 -33.585 1.00 84.75 202 GLN A O 1
ATOM 1649 N N . MET A 1 203 ? 14.014 -15.621 -34.104 1.00 82.06 203 MET A N 1
ATOM 1650 C CA . MET A 1 203 ? 13.545 -16.467 -32.992 1.00 82.06 203 MET A CA 1
ATOM 1651 C C . MET A 1 203 ? 13.982 -17.933 -33.117 1.00 82.06 203 MET A C 1
ATOM 1653 O O . MET A 1 203 ? 14.197 -18.592 -32.104 1.00 82.06 203 MET A O 1
ATOM 1657 N N . LEU A 1 204 ? 14.147 -18.442 -34.339 1.00 89.62 204 LEU A N 1
ATOM 1658 C CA . LEU A 1 204 ? 14.680 -19.788 -34.580 1.00 89.62 204 LEU A CA 1
ATOM 1659 C C . LEU A 1 204 ? 16.202 -19.870 -34.379 1.00 89.62 204 LEU A C 1
ATOM 1661 O O . LEU A 1 204 ? 16.740 -20.961 -34.189 1.00 89.62 204 LEU A O 1
ATOM 1665 N N . ASN A 1 205 ? 16.906 -18.733 -34.394 1.00 91.38 205 ASN A N 1
ATOM 1666 C CA . ASN A 1 205 ? 18.338 -18.691 -34.142 1.00 91.38 205 ASN A CA 1
ATOM 1667 C C . ASN A 1 205 ? 18.627 -18.768 -32.632 1.00 91.38 205 ASN A C 1
ATOM 1669 O O . ASN A 1 205 ? 18.325 -17.852 -31.862 1.00 91.38 205 ASN A O 1
ATOM 1673 N N . ARG A 1 206 ? 19.282 -19.857 -32.216 1.00 87.94 206 ARG A N 1
ATOM 1674 C CA . ARG A 1 206 ? 19.630 -20.125 -30.816 1.00 87.94 206 ARG A CA 1
ATOM 1675 C C . ARG A 1 206 ? 20.547 -19.054 -30.213 1.00 87.94 206 ARG A C 1
ATOM 1677 O O . ARG A 1 206 ? 20.396 -18.737 -29.035 1.00 87.94 206 ARG A O 1
ATOM 1684 N N . ASP A 1 207 ? 21.438 -18.458 -31.003 1.00 87.56 207 ASP A N 1
ATOM 1685 C CA . ASP A 1 207 ? 22.367 -17.423 -30.532 1.00 87.56 207 ASP A CA 1
ATOM 1686 C C . ASP A 1 207 ? 21.652 -16.099 -30.263 1.00 87.56 207 ASP A C 1
ATOM 1688 O O . ASP A 1 207 ? 21.903 -15.442 -29.251 1.00 87.56 207 ASP A O 1
ATOM 1692 N N . TYR A 1 208 ? 20.686 -15.746 -31.115 1.00 84.81 208 TYR A N 1
ATOM 1693 C CA . TYR A 1 208 ? 19.839 -14.573 -30.913 1.00 84.81 208 TYR A CA 1
ATOM 1694 C C . TYR A 1 208 ? 18.967 -14.720 -29.657 1.00 84.81 208 TYR A C 1
ATOM 1696 O O . TYR A 1 208 ? 18.910 -13.810 -28.827 1.00 84.81 208 TYR A O 1
ATOM 1704 N N . VAL A 1 209 ? 18.343 -15.890 -29.467 1.00 83.62 209 VAL A N 1
ATOM 1705 C CA . VAL A 1 209 ? 17.544 -16.195 -28.267 1.00 83.62 209 VAL A CA 1
ATOM 1706 C C . VAL A 1 209 ? 18.407 -16.170 -27.002 1.00 83.62 209 VAL A C 1
ATOM 1708 O O . VAL A 1 209 ? 17.998 -15.602 -25.986 1.00 83.62 209 VAL A O 1
ATOM 1711 N N . ASN A 1 210 ? 19.622 -16.721 -27.059 1.00 83.75 210 ASN A N 1
ATOM 1712 C CA . ASN A 1 210 ? 20.572 -16.647 -25.949 1.00 83.75 210 ASN A CA 1
ATOM 1713 C C . ASN A 1 210 ? 20.958 -15.191 -25.638 1.00 83.75 210 ASN A C 1
ATOM 1715 O O . ASN A 1 210 ? 20.952 -14.803 -24.470 1.00 83.75 210 ASN A O 1
ATOM 1719 N N . GLY A 1 211 ? 21.215 -14.362 -26.654 1.00 81.25 211 GLY A N 1
ATOM 1720 C CA . GLY A 1 211 ? 21.461 -12.926 -26.481 1.00 81.25 211 GLY A CA 1
ATOM 1721 C C . GLY A 1 211 ? 20.288 -12.203 -25.813 1.00 81.25 211 GLY A C 1
ATOM 1722 O O . GLY A 1 211 ? 20.492 -11.411 -24.893 1.00 81.25 211 GLY A O 1
ATOM 1723 N N . LEU A 1 212 ? 19.052 -12.546 -26.189 1.00 74.38 212 LEU A N 1
ATOM 1724 C CA . LEU A 1 212 ? 17.844 -11.994 -25.573 1.00 74.38 212 LEU A CA 1
ATOM 1725 C C . LEU A 1 212 ? 17.713 -12.395 -24.095 1.00 74.38 212 LEU A C 1
ATOM 1727 O O . LEU A 1 212 ? 17.364 -11.561 -23.260 1.00 74.38 212 LEU A O 1
ATOM 1731 N N . ARG A 1 213 ? 18.048 -13.647 -23.759 1.00 68.00 213 ARG A N 1
ATOM 1732 C CA . ARG A 1 213 ? 18.050 -14.164 -22.379 1.00 68.00 213 ARG A CA 1
ATOM 1733 C C . ARG A 1 213 ? 19.104 -13.486 -21.500 1.00 68.00 213 ARG A C 1
ATOM 1735 O O . ARG A 1 213 ? 18.876 -13.299 -20.308 1.00 68.00 213 ARG A O 1
ATOM 1742 N N . HIS A 1 214 ? 20.246 -13.116 -22.075 1.00 67.25 214 HIS A N 1
ATOM 1743 C CA . HIS A 1 214 ? 21.351 -12.469 -21.361 1.00 67.25 214 HIS A CA 1
ATOM 1744 C C . HIS A 1 214 ? 21.281 -10.930 -21.377 1.00 67.25 214 HIS A C 1
ATOM 1746 O O . HIS A 1 214 ? 22.185 -10.265 -20.859 1.00 67.25 214 HIS A O 1
ATOM 1752 N N . ASN A 1 215 ? 20.198 -10.343 -21.901 1.00 70.19 215 ASN A N 1
ATOM 1753 C CA . ASN A 1 215 ? 19.984 -8.902 -21.837 1.00 70.19 215 ASN A CA 1
ATOM 1754 C C . ASN A 1 215 ? 19.740 -8.444 -20.392 1.00 70.19 215 ASN A C 1
ATOM 1756 O O . ASN A 1 215 ? 18.651 -8.565 -19.830 1.00 70.19 215 ASN A O 1
ATOM 1760 N N . ASN A 1 216 ? 20.765 -7.817 -19.813 1.00 68.81 216 ASN A N 1
ATOM 1761 C CA . ASN A 1 216 ? 20.725 -7.224 -18.473 1.00 68.81 216 ASN A CA 1
ATOM 1762 C C . ASN A 1 216 ? 19.733 -6.054 -18.331 1.00 68.81 216 ASN A C 1
ATOM 1764 O O . ASN A 1 216 ? 19.516 -5.564 -17.220 1.00 68.81 216 ASN A O 1
ATOM 1768 N N . ASP A 1 217 ? 19.118 -5.606 -19.427 1.00 69.50 217 ASP A N 1
ATOM 1769 C CA . ASP A 1 217 ? 18.080 -4.573 -19.421 1.00 69.50 217 ASP A CA 1
ATOM 1770 C C . ASP A 1 217 ? 16.859 -4.985 -18.592 1.00 69.50 217 ASP A C 1
ATOM 1772 O O . ASP A 1 217 ? 16.242 -4.134 -17.948 1.00 69.50 217 ASP A O 1
ATOM 1776 N N . ALA A 1 218 ? 16.573 -6.289 -18.501 1.00 68.81 218 ALA A N 1
ATOM 1777 C CA . ALA A 1 218 ? 15.522 -6.819 -17.635 1.00 68.81 218 ALA A CA 1
ATOM 1778 C C . ALA A 1 218 ? 15.753 -6.493 -16.147 1.00 68.81 218 ALA A C 1
ATOM 1780 O O . ALA A 1 218 ? 14.793 -6.334 -15.403 1.00 68.81 218 ALA A O 1
ATOM 1781 N N . PHE A 1 219 ? 17.005 -6.310 -15.712 1.00 79.00 219 PHE A N 1
ATOM 1782 C CA . PHE A 1 219 ? 17.353 -5.943 -14.334 1.00 79.00 219 PHE A CA 1
ATOM 1783 C C . PHE A 1 219 ? 17.499 -4.430 -14.128 1.00 79.00 219 PHE A C 1
ATOM 1785 O O . PHE A 1 219 ? 17.779 -3.971 -13.018 1.00 79.00 219 PHE A O 1
ATOM 1792 N N . ALA A 1 220 ? 17.293 -3.615 -15.169 1.00 82.50 220 ALA A N 1
ATOM 1793 C CA . ALA A 1 220 ? 17.456 -2.167 -15.079 1.00 82.50 220 ALA A CA 1
ATOM 1794 C C . ALA A 1 220 ? 16.465 -1.513 -14.103 1.00 82.50 220 ALA A C 1
ATOM 1796 O O . ALA A 1 220 ? 16.785 -0.473 -13.523 1.00 82.50 220 ALA A O 1
ATOM 1797 N N . PHE A 1 221 ? 15.295 -2.119 -13.870 1.00 86.88 221 PHE A N 1
ATOM 1798 C CA . PHE A 1 221 ? 14.332 -1.606 -12.890 1.00 86.88 221 PHE A CA 1
ATOM 1799 C C . PHE A 1 221 ? 14.887 -1.643 -11.465 1.00 86.88 221 PHE A C 1
ATOM 1801 O O . PHE A 1 221 ? 14.590 -0.746 -10.682 1.00 86.88 221 PHE A O 1
ATOM 1808 N N . LEU A 1 222 ? 15.769 -2.597 -11.152 1.00 88.44 222 LEU A N 1
ATOM 1809 C CA . LEU A 1 222 ? 16.372 -2.720 -9.829 1.00 88.44 222 LEU A CA 1
ATOM 1810 C C . LEU A 1 222 ? 17.336 -1.573 -9.493 1.00 88.44 222 LEU A C 1
ATOM 1812 O O . LEU A 1 222 ? 17.703 -1.406 -8.335 1.00 88.44 222 LEU A O 1
ATOM 1816 N N . ARG A 1 223 ? 17.703 -0.726 -10.464 1.00 87.00 223 ARG A N 1
ATOM 1817 C CA . ARG A 1 223 ? 18.483 0.498 -10.212 1.00 87.00 223 ARG A CA 1
ATOM 1818 C C . ARG A 1 223 ? 17.761 1.487 -9.292 1.00 87.00 223 ARG A C 1
ATOM 1820 O O . ARG A 1 223 ? 18.399 2.409 -8.798 1.00 87.00 223 ARG A O 1
ATOM 1827 N N . CYS A 1 224 ? 16.449 1.355 -9.080 1.00 85.75 224 CYS A N 1
ATOM 1828 C CA . CYS A 1 224 ? 15.726 2.229 -8.155 1.00 85.75 224 CYS A CA 1
ATOM 1829 C C . CYS A 1 224 ? 15.945 1.877 -6.675 1.00 85.75 224 CYS A C 1
ATOM 1831 O O . CYS A 1 224 ? 15.592 2.693 -5.817 1.00 85.75 224 CYS A O 1
ATOM 1833 N N . ASP A 1 225 ? 16.501 0.699 -6.375 1.00 86.88 225 ASP A N 1
ATOM 1834 C CA . ASP A 1 225 ? 16.793 0.258 -5.014 1.00 86.88 225 ASP A CA 1
ATOM 1835 C C . ASP A 1 225 ? 18.284 0.384 -4.699 1.00 86.88 225 ASP A C 1
ATOM 1837 O O . ASP A 1 225 ? 19.132 -0.104 -5.442 1.00 86.88 225 ASP A O 1
ATOM 1841 N N . ARG A 1 226 ? 18.611 1.029 -3.578 1.00 83.31 226 ARG A N 1
ATOM 1842 C CA . ARG A 1 226 ? 20.001 1.287 -3.174 1.00 83.31 226 ARG A CA 1
ATOM 1843 C C . ARG A 1 226 ? 20.720 0.026 -2.708 1.00 83.31 226 ARG A C 1
ATOM 1845 O O . ARG A 1 226 ? 21.944 -0.013 -2.761 1.00 83.31 226 ARG A O 1
ATOM 1852 N N . SER A 1 227 ? 19.979 -0.976 -2.249 1.00 83.50 227 SER A N 1
ATOM 1853 C CA . SER A 1 227 ? 20.529 -2.281 -1.872 1.00 83.50 227 SER A CA 1
ATOM 1854 C C . SER A 1 227 ? 20.810 -3.169 -3.089 1.00 83.50 227 SER A C 1
ATOM 1856 O O . SER A 1 227 ? 21.532 -4.154 -2.973 1.00 83.50 227 SER A O 1
ATOM 1858 N N . SER A 1 228 ? 20.279 -2.831 -4.269 1.00 86.94 228 SER A N 1
ATOM 1859 C CA . SER A 1 228 ? 20.399 -3.695 -5.439 1.00 86.94 228 SER A CA 1
ATOM 1860 C C . SER A 1 228 ? 21.809 -3.684 -6.047 1.00 86.94 228 SER A C 1
ATOM 1862 O O . SER A 1 228 ? 22.385 -2.610 -6.267 1.00 86.94 228 SER A O 1
ATOM 1864 N N . PRO A 1 229 ? 22.330 -4.849 -6.478 1.00 86.38 229 PRO A N 1
ATOM 1865 C CA . PRO A 1 229 ? 23.543 -4.927 -7.291 1.00 86.38 229 PRO A CA 1
ATOM 1866 C C . PRO A 1 229 ? 23.488 -4.061 -8.560 1.00 86.38 229 PRO A C 1
ATOM 1868 O O . PRO A 1 229 ? 24.500 -3.492 -8.972 1.00 86.38 229 PRO A O 1
ATOM 1871 N N . ALA A 1 230 ? 22.308 -3.904 -9.172 1.00 86.56 230 ALA A N 1
ATOM 1872 C CA . ALA A 1 230 ? 22.135 -3.092 -10.379 1.00 86.56 230 ALA A CA 1
ATOM 1873 C C . ALA A 1 230 ? 22.380 -1.596 -10.116 1.00 86.56 230 ALA A C 1
ATOM 1875 O O . ALA A 1 230 ? 22.926 -0.898 -10.977 1.00 86.56 230 ALA A O 1
ATOM 1876 N N . PHE A 1 231 ? 22.011 -1.108 -8.927 1.00 89.12 231 PHE A N 1
ATOM 1877 C CA . PHE A 1 231 ? 22.293 0.258 -8.491 1.00 89.12 231 PHE A CA 1
ATOM 1878 C C . PHE A 1 231 ? 23.792 0.468 -8.265 1.00 89.12 231 PHE A C 1
ATOM 1880 O O . PHE A 1 231 ? 24.366 1.421 -8.794 1.00 89.12 231 PHE A O 1
ATOM 1887 N N . TRP A 1 232 ? 24.454 -0.453 -7.561 1.00 87.94 232 TRP A N 1
ATOM 1888 C CA . TRP A 1 232 ? 25.894 -0.359 -7.313 1.00 87.94 232 TRP A CA 1
ATOM 1889 C C . TRP A 1 232 ? 26.732 -0.497 -8.582 1.00 87.94 232 TRP A C 1
ATOM 1891 O O . TRP A 1 232 ? 27.708 0.232 -8.735 1.00 87.94 232 TRP A O 1
ATOM 1901 N N . LYS A 1 233 ? 26.338 -1.352 -9.534 1.00 87.25 233 LYS A N 1
ATOM 1902 C CA . LYS A 1 233 ? 26.991 -1.443 -10.851 1.00 87.25 233 LYS A CA 1
ATOM 1903 C C . LYS A 1 233 ? 26.930 -0.112 -11.604 1.00 87.25 233 LYS A C 1
ATOM 1905 O O . LYS A 1 233 ? 27.933 0.315 -12.171 1.00 87.25 233 LYS A O 1
ATOM 1910 N N . LEU A 1 234 ? 25.773 0.559 -11.586 1.00 85.62 234 LEU A N 1
ATOM 1911 C CA . LEU A 1 234 ? 25.622 1.888 -12.184 1.00 85.62 234 LEU A CA 1
ATOM 1912 C C . LEU A 1 234 ? 26.516 2.917 -11.480 1.00 85.62 234 LEU A C 1
ATOM 1914 O O . LEU A 1 234 ? 27.215 3.672 -12.151 1.00 85.62 234 LEU A O 1
ATOM 1918 N N . LYS A 1 235 ? 26.509 2.910 -10.145 1.00 86.88 235 LYS A N 1
ATOM 1919 C CA . LYS A 1 235 ? 27.252 3.853 -9.307 1.00 86.88 235 LYS A CA 1
ATOM 1920 C C . LYS A 1 235 ? 28.776 3.673 -9.422 1.00 86.88 235 LYS A C 1
ATOM 1922 O O . LYS A 1 235 ? 29.497 4.657 -9.512 1.00 86.88 235 LYS A O 1
ATOM 1927 N N . LYS A 1 236 ? 29.277 2.437 -9.513 1.00 87.50 236 LYS A N 1
ATOM 1928 C CA . LYS A 1 236 ? 30.699 2.156 -9.792 1.00 87.50 236 LYS A CA 1
ATOM 1929 C C . LYS A 1 236 ? 31.133 2.714 -11.148 1.00 87.50 236 LYS A C 1
ATOM 1931 O O . LYS A 1 236 ? 32.182 3.335 -11.237 1.00 87.50 236 LYS A O 1
ATOM 1936 N N . ARG A 1 237 ? 30.302 2.557 -12.185 1.00 83.00 237 ARG A N 1
ATOM 1937 C CA . ARG A 1 237 ? 30.589 3.110 -13.517 1.00 83.00 237 ARG A CA 1
ATOM 1938 C C . ARG A 1 237 ? 30.661 4.640 -13.521 1.00 83.00 237 ARG A C 1
ATOM 1940 O O . ARG A 1 237 ? 31.442 5.184 -14.284 1.00 83.00 237 ARG A O 1
ATOM 1947 N N . SER A 1 238 ? 29.858 5.327 -12.704 1.00 77.38 238 SER A N 1
ATOM 1948 C CA . SER A 1 238 ? 29.932 6.791 -12.598 1.00 77.38 238 SER A CA 1
ATOM 1949 C C . SER A 1 238 ? 31.165 7.298 -11.850 1.00 77.38 238 SER A C 1
ATOM 1951 O O . SER A 1 238 ? 31.573 8.409 -12.126 1.00 77.38 238 SER A O 1
ATOM 1953 N N . TYR A 1 239 ? 31.753 6.513 -10.939 1.00 75.00 239 TYR A N 1
ATOM 1954 C CA . TYR A 1 239 ? 32.961 6.920 -10.203 1.00 75.00 239 TYR A CA 1
ATOM 1955 C C . TYR A 1 239 ? 34.278 6.544 -10.888 1.00 75.00 239 TYR A C 1
ATOM 1957 O O . TYR A 1 239 ? 35.310 7.062 -10.506 1.00 75.00 239 TYR A O 1
ATOM 1965 N N . GLY A 1 240 ? 34.267 5.618 -11.851 1.00 62.00 240 GLY A N 1
ATOM 1966 C CA . GLY A 1 240 ? 35.475 5.210 -12.582 1.00 62.00 240 GLY A CA 1
ATOM 1967 C C . GLY A 1 240 ? 35.785 6.047 -13.827 1.00 62.00 240 GLY A C 1
ATOM 1968 O O . GLY A 1 240 ? 36.644 5.646 -14.601 1.00 62.00 240 GLY A O 1
ATOM 1969 N N . ASN A 1 241 ? 35.039 7.132 -14.056 1.00 56.50 241 ASN A N 1
ATOM 1970 C CA . ASN A 1 241 ? 35.204 8.048 -15.190 1.00 56.50 241 ASN A CA 1
ATOM 1971 C C . ASN A 1 241 ? 35.653 9.461 -14.757 1.00 56.50 241 ASN A C 1
ATOM 1973 O O . ASN A 1 241 ? 35.686 10.347 -15.608 1.00 56.50 241 ASN A O 1
ATOM 1977 N N . ASP A 1 242 ? 35.978 9.645 -13.474 1.00 44.69 242 ASP A N 1
ATOM 1978 C CA . ASP A 1 242 ? 36.716 10.793 -12.927 1.00 44.69 242 ASP A CA 1
ATOM 1979 C C . ASP A 1 242 ? 38.125 10.312 -12.535 1.00 44.69 242 ASP A C 1
ATOM 1981 O O . ASP A 1 242 ? 39.081 11.109 -12.653 1.00 44.69 242 ASP A O 1
#

Foldseek 3Di:
DPPPDPDPPDDDDLVVVVVLVVQLCPAPQNVVVVDDDDCPVCVVVVDPPDDDDPDVVVVVVVVPVPDDDDDDDPPPDPDDDDPPDPDPCVDPVCDVVCVVVVVPPDDDPPPPDDDQPCLNDPQNLLVVCCVVNVNPGDDDDPPDDDDLVNVLVVLCPDPDCVCVDPVNNVSSVVSVVVVLLVVLQVVLVVVCPVPPDQDPVLVPDPVSVVVVVPPCSNVCSVCSPPPDPNVVVVVVVVVVVD

pLDDT: mean 72.71, std 17.97, range [30.09, 93.31]